Protein AF-0000000070922714 (afdb_homodimer)

Organism: NCBI:txid713585

Nearest PDB structures (foldseek):
  3ht1-assembly1_A-2  TM=7.964E-01  e=2.504E-07  Streptomyces resistomycificus
  3h8u-assembly1_B  TM=7.193E-01  e=3.586E-06  Klebsiella pneumoniae subsp. pneumoniae MGH 78578
  3h8u-assembly1_A  TM=7.379E-01  e=4.220E-06  Klebsiella pneumoniae subsp. pneumoniae MGH 78578
  6b8w-assembly1_B  TM=8.128E-01  e=2.825E-05  Enterobacter cloacae subsp. cloacae ATCC 13047
  5bxx-assembly2_C  TM=6.344E-01  e=2.350E-04  Sphingopyxis alaskensis RB2256

Radius of gyration: 35.93 Å; Cα contacts (8 Å, |Δi|>4): 816; chains: 2; bounding box: 72×110×138 Å

InterPro domains:
  IPR011051 RmlC-like cupin domain superfamily [SSF51182] (70-165)
  IPR013096 Cupin 2, conserved barrel [PF07883] (80-148)
  IPR014710 RmlC-like jelly roll fold [G3DSA:2.60.120.10] (51-172)

Structure (mmCIF, N/CA/C/O backbone):
data_AF-0000000070922714-model_v1
#
loop_
_entity.id
_entity.type
_entity.pdbx_description
1 polymer Cupin
#
loop_
_atom_site.group_PDB
_atom_site.id
_atom_site.type_symbol
_atom_site.label_atom_id
_atom_site.label_alt_id
_atom_site.label_comp_id
_atom_site.label_asym_id
_atom_site.label_entity_id
_atom_site.label_seq_id
_atom_site.pdbx_PDB_ins_code
_atom_site.Cartn_x
_atom_site.Cartn_y
_atom_site.Cartn_z
_atom_site.occupancy
_atom_site.B_iso_or_equiv
_atom_site.auth_seq_id
_atom_site.auth_comp_id
_atom_site.auth_asym_id
_atom_site.auth_atom_id
_atom_site.pdbx_PDB_model_num
ATOM 1 N N . MET A 1 1 ? -54.25 80.25 -68.75 1 27.44 1 MET A N 1
ATOM 2 C CA . MET A 1 1 ? -53.688 78.938 -69.062 1 27.44 1 MET A CA 1
ATOM 3 C C . MET A 1 1 ? -52.688 78.5 -68 1 27.44 1 MET A C 1
ATOM 5 O O . MET A 1 1 ? -51.906 77.562 -68.25 1 27.44 1 MET A O 1
ATOM 9 N N . LYS A 1 2 ? -52.594 79.25 -66.875 1 32.72 2 LYS A N 1
ATOM 10 C CA . LYS A 1 2 ? -51.406 79.188 -66 1 32.72 2 LYS A CA 1
ATOM 11 C C . LYS A 1 2 ? -51.438 77.938 -65.125 1 32.72 2 LYS A C 1
ATOM 13 O O . LYS A 1 2 ? -52.188 77.875 -64.125 1 32.72 2 LYS A O 1
ATOM 18 N N . ASN A 1 3 ? -51.188 76.625 -65.812 1 31.44 3 ASN A N 1
ATOM 19 C CA . ASN A 1 3 ? -51.312 75.375 -65.125 1 31.44 3 ASN A CA 1
ATOM 20 C C . ASN A 1 3 ? -50.156 75.125 -64.125 1 31.44 3 ASN A C 1
ATOM 22 O O . ASN A 1 3 ? -49 75.312 -64.5 1 31.44 3 ASN A O 1
ATOM 26 N N . HIS A 1 4 ? -50.375 75.375 -62.812 1 35.03 4 HIS A N 1
ATOM 27 C CA . HIS A 1 4 ? -49.562 75.25 -61.594 1 35.03 4 HIS A CA 1
ATOM 28 C C . HIS A 1 4 ? -49.125 73.812 -61.375 1 35.03 4 HIS A C 1
ATOM 30 O O . HIS A 1 4 ? -49.969 73 -61.031 1 35.03 4 HIS A O 1
ATOM 36 N N . ASN A 1 5 ? -48.25 73.188 -62.281 1 30.34 5 ASN A N 1
ATOM 37 C CA . ASN A 1 5 ? -47.844 71.812 -62.062 1 30.34 5 ASN A CA 1
ATOM 38 C C . ASN A 1 5 ? -47.031 71.688 -60.781 1 30.34 5 ASN A C 1
ATOM 40 O O . ASN A 1 5 ? -46.031 72.375 -60.562 1 30.34 5 ASN A O 1
ATOM 44 N N . SER A 1 6 ? -47.625 71.188 -59.625 1 29.22 6 SER A N 1
ATOM 45 C CA . SER A 1 6 ? -47.125 70.875 -58.281 1 29.22 6 SER A CA 1
ATOM 46 C C . SER A 1 6 ? -46.094 69.75 -58.344 1 29.22 6 SER A C 1
ATOM 48 O O . SER A 1 6 ? -46.406 68.625 -58.812 1 29.22 6 SER A O 1
ATOM 50 N N . ARG A 1 7 ? -44.812 70 -58.594 1 32.56 7 ARG A N 1
ATOM 51 C CA . ARG A 1 7 ? -43.688 69.062 -58.562 1 32.56 7 ARG A CA 1
ATOM 52 C C . ARG A 1 7 ? -43.562 68.375 -57.219 1 32.56 7 ARG A C 1
ATOM 54 O O . ARG A 1 7 ? -43.438 69.062 -56.188 1 32.56 7 ARG A O 1
ATOM 61 N N . SER A 1 8 ? -44.188 67.188 -56.969 1 33.5 8 SER A N 1
ATOM 62 C CA . SER A 1 8 ? -44.094 66.312 -55.781 1 33.5 8 SER A CA 1
ATOM 63 C C . SER A 1 8 ? -42.656 65.875 -55.5 1 33.5 8 SER A C 1
ATOM 65 O O . SER A 1 8 ? -42 65.312 -56.375 1 33.5 8 SER A O 1
ATOM 67 N N . LEU A 1 9 ? -41.906 66.625 -54.75 1 35.66 9 LEU A N 1
ATOM 68 C CA . LEU A 1 9 ? -40.531 66.312 -54.312 1 35.66 9 LEU A CA 1
ATOM 69 C C . LEU A 1 9 ? -40.5 65 -53.562 1 35.66 9 LEU A C 1
ATOM 71 O O . LEU A 1 9 ? -41.219 64.875 -52.562 1 35.66 9 LEU A O 1
ATOM 75 N N . ALA A 1 10 ? -40.125 63.844 -54.219 1 35.41 10 ALA A N 1
ATOM 76 C CA . ALA A 1 10 ? -39.906 62.5 -53.688 1 35.41 10 ALA A CA 1
ATOM 77 C C . ALA A 1 10 ? -38.781 62.5 -52.688 1 35.41 10 ALA A C 1
ATOM 79 O O . ALA A 1 10 ? -37.656 62.906 -53 1 35.41 10 ALA A O 1
ATOM 80 N N . ILE A 1 11 ? -39 62.75 -51.375 1 37.69 11 ILE A N 1
ATOM 81 C CA . ILE A 1 11 ? -38.031 62.656 -50.312 1 37.69 11 ILE A CA 1
ATOM 82 C C . ILE A 1 11 ? -37.469 61.219 -50.219 1 37.69 11 ILE A C 1
ATOM 84 O O . ILE A 1 11 ? -38.25 60.25 -50.094 1 37.69 11 ILE A O 1
ATOM 88 N N . GLY A 1 12 ? -36.406 60.844 -50.969 1 33.97 12 GLY A N 1
ATOM 89 C CA . GLY A 1 12 ? -35.719 59.562 -50.875 1 33.97 12 GLY A CA 1
ATOM 90 C C . GLY A 1 12 ? -35.25 59.25 -49.469 1 33.97 12 GLY A C 1
ATOM 91 O O . GLY A 1 12 ? -34.562 60.062 -48.844 1 33.97 12 GLY A O 1
ATOM 92 N N . ALA A 1 13 ? -36 58.406 -48.656 1 37.53 13 ALA A N 1
ATOM 93 C CA . ALA A 1 13 ? -35.656 57.875 -47.312 1 37.53 13 ALA A CA 1
ATOM 94 C C . ALA A 1 13 ? -34.344 57.125 -47.344 1 37.53 13 ALA A C 1
ATOM 96 O O . ALA A 1 13 ? -34.188 56.156 -48.094 1 37.53 13 ALA A O 1
ATOM 97 N N . MET A 1 14 ? -33.219 57.781 -47.094 1 38.81 14 MET A N 1
ATOM 98 C CA . MET A 1 14 ? -31.938 57.062 -46.938 1 38.81 14 MET A CA 1
ATOM 99 C C . MET A 1 14 ? -32 56.062 -45.812 1 38.81 14 MET A C 1
ATOM 101 O O . MET A 1 14 ? -32.438 56.375 -44.688 1 38.81 14 MET A O 1
ATOM 105 N N . SER A 1 15 ? -32.156 54.75 -46.125 1 43.97 15 SER A N 1
ATOM 106 C CA . SER A 1 15 ? -32.094 53.625 -45.188 1 43.97 15 SER A CA 1
ATOM 107 C C . SER A 1 15 ? -30.734 53.562 -44.469 1 43.97 15 SER A C 1
ATOM 109 O O . SER A 1 15 ? -29.688 53.531 -45.125 1 43.97 15 SER A O 1
ATOM 111 N N . VAL A 1 16 ? -30.578 54.188 -43.312 1 45.41 16 VAL A N 1
ATOM 112 C CA . VAL A 1 16 ? -29.391 54.031 -42.469 1 45.41 16 VAL A CA 1
ATOM 113 C C . VAL A 1 16 ? -29.234 52.531 -42.094 1 45.41 16 VAL A C 1
ATOM 115 O O . VAL A 1 16 ? -30.109 51.938 -41.5 1 45.41 16 VAL A O 1
ATOM 118 N N . ALA A 1 17 ? -28.5 51.719 -42.906 1 42.41 17 ALA A N 1
ATOM 119 C CA . ALA A 1 17 ? -28.094 50.375 -42.5 1 42.41 17 ALA A CA 1
ATOM 120 C C . ALA A 1 17 ? -27.344 50.375 -41.188 1 42.41 17 ALA A C 1
ATOM 122 O O . ALA A 1 17 ? -26.25 50.938 -41.094 1 42.41 17 ALA A O 1
ATOM 123 N N . GLY A 1 18 ? -28.047 50.344 -40.062 1 41.91 18 GLY A N 1
ATOM 124 C CA . GLY A 1 18 ? -27.391 50.156 -38.75 1 41.91 18 GLY A CA 1
ATOM 125 C C . GLY A 1 18 ? -26.531 48.906 -38.719 1 41.91 18 GLY A C 1
ATOM 126 O O . GLY A 1 18 ? -26.984 47.812 -39.031 1 41.91 18 GLY A O 1
ATOM 127 N N . SER A 1 19 ? -25.219 49.031 -38.969 1 49.66 19 SER A N 1
ATOM 128 C CA . SER A 1 19 ? -24.266 47.938 -38.75 1 49.66 19 SER A CA 1
ATOM 129 C C . SER A 1 19 ? -24.406 47.344 -37.375 1 49.66 19 SER A C 1
ATOM 131 O O . SER A 1 19 ? -24.234 48.031 -36.344 1 49.66 19 SER A O 1
ATOM 133 N N . MET A 1 20 ? -25.203 46.25 -37.25 1 50.62 20 MET A N 1
ATOM 134 C CA . MET A 1 20 ? -25.219 45.469 -36 1 50.62 20 MET A CA 1
ATOM 135 C C . MET A 1 20 ? -23.844 44.938 -35.688 1 50.62 20 MET A C 1
ATOM 137 O O . MET A 1 20 ? -23.297 44.125 -36.438 1 50.62 20 MET A O 1
ATOM 141 N N . MET A 1 21 ? -23 45.688 -34.969 1 51.62 21 MET A N 1
ATOM 142 C CA . MET A 1 21 ? -21.781 45.125 -34.406 1 51.62 21 MET A CA 1
ATOM 143 C C . MET A 1 21 ? -22.094 43.906 -33.562 1 51.62 21 MET A C 1
ATOM 145 O O . MET A 1 21 ? -22.812 44 -32.562 1 51.62 21 MET A O 1
ATOM 149 N N . LEU A 1 22 ? -21.938 42.656 -34.062 1 54.53 22 LEU A N 1
ATOM 150 C CA . LEU A 1 22 ? -21.953 41.406 -33.281 1 54.53 22 LEU A CA 1
ATOM 151 C C . LEU A 1 22 ? -20.859 41.406 -32.219 1 54.53 22 LEU A C 1
ATOM 153 O O . LEU A 1 22 ? -19.672 41.375 -32.531 1 54.53 22 LEU A O 1
ATOM 157 N N . LEU A 1 23 ? -21.156 41.906 -31.016 1 54.16 23 LEU A N 1
ATOM 158 C CA . LEU A 1 23 ? -20.297 41.688 -29.859 1 54.16 23 LEU A CA 1
ATOM 159 C C . LEU A 1 23 ? -20.141 40.188 -29.578 1 54.16 23 LEU A C 1
ATOM 161 O O . LEU A 1 23 ? -21.094 39.531 -29.188 1 54.16 23 LEU A O 1
ATOM 165 N N . LEU A 1 24 ? -19.125 39.562 -30.141 1 53.31 24 LEU A N 1
ATOM 166 C CA . LEU A 1 24 ? -18.719 38.25 -29.672 1 53.31 24 LEU A CA 1
ATOM 167 C C . LEU A 1 24 ? -18.297 38.281 -28.219 1 53.31 24 LEU A C 1
ATOM 169 O O . LEU A 1 24 ? -17.234 38.844 -27.891 1 53.31 24 LEU A O 1
ATOM 173 N N . ALA A 1 25 ? -19.188 38.094 -27.297 1 53.75 25 ALA A N 1
ATOM 174 C CA . ALA A 1 25 ? -18.797 37.844 -25.922 1 53.75 25 ALA A CA 1
ATOM 175 C C . ALA A 1 25 ? -17.844 36.656 -25.828 1 53.75 25 ALA A C 1
ATOM 177 O O . ALA A 1 25 ? -18.25 35.5 -26.094 1 53.75 25 ALA A O 1
ATOM 178 N N . VAL A 1 26 ? -16.547 36.875 -25.844 1 55.97 26 VAL A N 1
ATOM 179 C CA . VAL A 1 26 ? -15.625 35.844 -25.422 1 55.97 26 VAL A CA 1
ATOM 180 C C . VAL A 1 26 ? -15.914 35.469 -23.969 1 55.97 26 VAL A C 1
ATOM 182 O O . VAL A 1 26 ? -15.594 36.219 -23.047 1 55.97 26 VAL A O 1
ATOM 185 N N . ALA A 1 27 ? -16.859 34.5 -23.703 1 54.69 27 ALA A N 1
ATOM 186 C CA . ALA A 1 27 ? -16.922 33.906 -22.375 1 54.69 27 ALA A CA 1
ATOM 187 C C . ALA A 1 27 ? -15.547 33.406 -21.922 1 54.69 27 ALA A C 1
ATOM 189 O O . ALA A 1 27 ? -15 32.469 -22.5 1 54.69 27 ALA A O 1
ATOM 190 N N . THR A 1 28 ? -14.766 34.219 -21.219 1 54.44 28 THR A N 1
ATOM 191 C CA . THR A 1 28 ? -13.617 33.688 -20.516 1 54.44 28 THR A CA 1
ATOM 192 C C . THR A 1 28 ? -14.055 32.531 -19.594 1 54.44 28 THR A C 1
ATOM 194 O O . THR A 1 28 ? -14.828 32.75 -18.656 1 54.44 28 THR A O 1
ATOM 197 N N . THR A 1 29 ? -14.289 31.438 -20.125 1 53.09 29 THR A N 1
ATOM 198 C CA . THR A 1 29 ? -14.383 30.328 -19.172 1 53.09 29 THR A CA 1
ATOM 199 C C . THR A 1 29 ? -13.273 30.422 -18.125 1 53.09 29 THR A C 1
ATOM 201 O O . THR A 1 29 ? -12.086 30.422 -18.453 1 53.09 29 THR A O 1
ATOM 204 N N . ALA A 1 30 ? -13.5 31.188 -17.109 1 54.31 30 ALA A N 1
ATOM 205 C CA . ALA A 1 30 ? -12.609 31.109 -15.953 1 54.31 30 ALA A CA 1
ATOM 206 C C . ALA A 1 30 ? -12.148 29.672 -15.727 1 54.31 30 ALA A C 1
ATOM 208 O O . ALA A 1 30 ? -12.953 28.797 -15.398 1 54.31 30 ALA A O 1
ATOM 209 N N . HIS A 1 31 ? -11.242 29.172 -16.531 1 56.31 31 HIS A N 1
ATOM 210 C CA . HIS A 1 31 ? -10.656 27.859 -16.25 1 56.31 31 HIS A CA 1
ATOM 211 C C . HIS A 1 31 ? -10.344 27.703 -14.758 1 56.31 31 HIS A C 1
ATOM 213 O O . HIS A 1 31 ? -9.438 28.359 -14.234 1 56.31 31 HIS A O 1
ATOM 219 N N . ALA A 1 32 ? -11.32 27.453 -13.875 1 64.69 32 ALA A N 1
ATOM 220 C CA . ALA A 1 32 ? -11.055 27.172 -12.469 1 64.69 32 ALA A CA 1
ATOM 221 C C . ALA A 1 32 ? -9.828 26.266 -12.32 1 64.69 32 ALA A C 1
ATOM 223 O O . ALA A 1 32 ? -9.672 25.297 -13.055 1 64.69 32 ALA A O 1
ATOM 224 N N . GLY A 1 33 ? -8.719 26.812 -11.828 1 75.88 33 GLY A N 1
ATOM 225 C CA . GLY A 1 33 ? -7.504 26.062 -11.562 1 75.88 33 GLY A CA 1
ATOM 226 C C . GLY A 1 33 ? -7.762 24.703 -10.938 1 75.88 33 GLY A C 1
ATOM 227 O O . GLY A 1 33 ? -8.906 24.359 -10.625 1 75.88 33 GLY A O 1
ATOM 228 N N . PRO A 1 34 ? -6.824 23.875 -10.953 1 84.06 34 PRO A N 1
ATOM 229 C CA . PRO A 1 34 ? -7.02 22.562 -10.344 1 84.06 34 PRO A CA 1
ATOM 230 C C . PRO A 1 34 ? -7.387 22.641 -8.859 1 84.06 34 PRO A C 1
ATOM 232 O O . PRO A 1 34 ? -7.059 23.625 -8.195 1 84.06 34 PRO A O 1
ATOM 235 N N . ASP A 1 35 ? -8.164 21.734 -8.367 1 93 35 ASP A N 1
ATOM 236 C CA . ASP A 1 35 ? -8.414 21.594 -6.941 1 93 35 ASP A CA 1
ATOM 237 C C . ASP A 1 35 ? -7.109 21.578 -6.148 1 93 35 ASP A C 1
ATOM 239 O O . ASP A 1 35 ? -6.133 20.938 -6.562 1 93 35 ASP A O 1
ATOM 243 N N . PRO A 1 36 ? -7.027 22.297 -5.102 1 95.75 36 PRO A N 1
ATOM 244 C CA . PRO A 1 36 ? -5.789 22.359 -4.32 1 95.75 36 PRO A CA 1
ATOM 245 C C . PRO A 1 36 ? -5.258 20.969 -3.955 1 95.75 36 PRO A C 1
ATOM 247 O O . PRO A 1 36 ? -4.047 20.75 -3.977 1 95.75 36 PRO A O 1
ATOM 250 N N . ILE A 1 37 ? -6.176 20.078 -3.6 1 97.19 37 ILE A N 1
ATOM 251 C CA . ILE A 1 37 ? -5.82 18.703 -3.281 1 97.19 37 ILE A CA 1
ATOM 252 C C . ILE A 1 37 ? -6.766 17.734 -4.008 1 97.19 37 ILE A C 1
ATOM 254 O O . ILE A 1 37 ? -7.988 17.875 -3.922 1 97.19 37 ILE A O 1
ATOM 258 N N . THR A 1 38 ? -6.223 16.859 -4.727 1 97.81 38 THR A N 1
ATOM 259 C CA . THR A 1 38 ? -7.004 15.82 -5.402 1 97.81 38 THR A CA 1
ATOM 260 C C . THR A 1 38 ? -6.656 14.438 -4.867 1 97.81 38 THR A C 1
ATOM 262 O O . THR A 1 38 ? -5.48 14.125 -4.648 1 97.81 38 THR A O 1
ATOM 265 N N . ALA A 1 39 ? -7.656 13.641 -4.645 1 97.12 39 ALA A N 1
ATOM 266 C CA . ALA A 1 39 ? -7.516 12.25 -4.227 1 97.12 39 ALA A CA 1
ATOM 267 C C . ALA A 1 39 ? -8.039 11.297 -5.297 1 97.12 39 ALA A C 1
ATOM 269 O O . ALA A 1 39 ? -9.18 11.422 -5.746 1 97.12 39 ALA A O 1
ATOM 270 N N . GLU A 1 40 ? -7.266 10.422 -5.73 1 96.94 40 GLU A N 1
ATOM 271 C CA . GLU A 1 40 ? -7.648 9.383 -6.676 1 96.94 40 GLU A CA 1
ATOM 272 C C . GLU A 1 40 ? -7.547 7.996 -6.039 1 96.94 40 GLU A C 1
ATOM 274 O O . GLU A 1 40 ? -6.453 7.445 -5.914 1 96.94 40 GLU A O 1
ATOM 279 N N . PRO A 1 41 ? -8.648 7.438 -5.586 1 96.69 41 PRO A N 1
ATOM 280 C CA . PRO A 1 41 ? -8.586 6.074 -5.047 1 96.69 41 PRO A CA 1
ATOM 281 C C . PRO A 1 41 ? -8.117 5.055 -6.082 1 96.69 41 PRO A C 1
ATOM 283 O O . PRO A 1 41 ? -8.648 5.004 -7.191 1 96.69 41 PRO A O 1
ATOM 286 N N . LEU A 1 42 ? -7.129 4.309 -5.711 1 97.25 42 LEU A N 1
ATOM 287 C CA . LEU A 1 42 ? -6.617 3.258 -6.586 1 97.25 42 LEU A CA 1
ATOM 288 C C . LEU A 1 42 ? -7.273 1.919 -6.262 1 97.25 42 LEU A C 1
ATOM 290 O O . LEU A 1 42 ? -7.238 0.995 -7.078 1 97.25 42 LEU A O 1
ATOM 294 N N . THR A 1 43 ? -7.777 1.836 -5.086 1 96.81 43 THR A N 1
ATOM 295 C CA . THR A 1 43 ? -8.516 0.656 -4.641 1 96.81 43 THR A CA 1
ATOM 296 C C . THR A 1 43 ? -9.789 1.056 -3.908 1 96.81 43 THR A C 1
ATOM 298 O O . THR A 1 43 ? -9.953 2.217 -3.527 1 96.81 43 THR A O 1
ATOM 301 N N . GLN A 1 44 ? -10.703 0.095 -3.76 1 95.88 44 GLN A N 1
ATOM 302 C CA . GLN A 1 44 ? -11.75 0.176 -2.752 1 95.88 44 GLN A CA 1
ATOM 303 C C . GLN A 1 44 ? -11.266 -0.34 -1.401 1 95.88 44 GLN A C 1
ATOM 305 O O . GLN A 1 44 ? -10.055 -0.469 -1.181 1 95.88 44 GLN A O 1
ATOM 310 N N . ARG A 1 45 ? -12.156 -0.482 -0.492 1 97.56 45 ARG A N 1
ATOM 311 C CA . ARG A 1 45 ? -11.828 -1.18 0.746 1 97.56 45 ARG A CA 1
ATOM 312 C C . ARG A 1 45 ? -11.688 -2.68 0.508 1 97.56 45 ARG A C 1
ATOM 314 O O . ARG A 1 45 ? -12.68 -3.381 0.322 1 97.56 45 ARG A O 1
ATOM 321 N N . HIS A 1 46 ? -10.5 -3.057 0.513 1 98.06 46 HIS A N 1
ATOM 322 C CA . HIS A 1 46 ? -10.258 -4.461 0.21 1 98.06 46 HIS A CA 1
ATOM 323 C C . HIS A 1 46 ? -10.102 -5.281 1.486 1 98.06 46 HIS A C 1
ATOM 325 O O . HIS A 1 46 ? -9.391 -4.883 2.406 1 98.06 46 HIS A O 1
ATOM 331 N N . THR A 1 47 ? -10.742 -6.406 1.501 1 97 47 THR A N 1
ATOM 332 C CA . THR A 1 47 ? -10.719 -7.277 2.67 1 97 47 THR A CA 1
ATOM 333 C C . THR A 1 47 ? -9.797 -8.469 2.438 1 97 47 THR A C 1
ATOM 335 O O . THR A 1 47 ? -9.875 -9.133 1.398 1 97 47 THR A O 1
ATOM 338 N N . PHE A 1 48 ? -8.891 -8.727 3.387 1 95.56 48 PHE A N 1
ATOM 339 C CA . PHE A 1 48 ? -8.031 -9.906 3.305 1 95.56 48 PHE A CA 1
ATOM 340 C C . PHE A 1 48 ? -8.852 -11.18 3.469 1 95.56 48 PHE A C 1
ATOM 342 O O . PHE A 1 48 ? -9.773 -11.234 4.281 1 95.56 48 PHE A O 1
ATOM 349 N N . SER A 1 49 ? -8.43 -12.125 2.637 1 90.31 49 SER A N 1
ATOM 350 C CA . SER A 1 49 ? -8.961 -13.453 2.926 1 90.31 49 SER A CA 1
ATOM 351 C C . SER A 1 49 ? -8.383 -14.008 4.227 1 90.31 49 SER A C 1
ATOM 353 O O . SER A 1 49 ? -7.191 -13.844 4.5 1 90.31 49 SER A O 1
ATOM 355 N N . GLY A 1 50 ? -9.211 -14.617 5.008 1 88.12 50 GLY A N 1
ATOM 356 C CA . GLY A 1 50 ? -8.766 -15.047 6.32 1 88.12 50 GLY A CA 1
ATOM 357 C C . GLY A 1 50 ? -8.547 -13.891 7.285 1 88.12 50 GLY A C 1
ATOM 358 O O . GLY A 1 50 ? -9.172 -12.836 7.145 1 88.12 50 GLY A O 1
ATOM 359 N N . ASN A 1 51 ? -7.762 -14.195 8.289 1 92 51 ASN A N 1
ATOM 360 C CA . ASN A 1 51 ? -7.449 -13.156 9.266 1 92 51 ASN A CA 1
ATOM 361 C C . ASN A 1 51 ? -6.012 -12.664 9.117 1 92 51 ASN A C 1
ATOM 363 O O . ASN A 1 51 ? -5.078 -13.461 9.07 1 92 51 ASN A O 1
ATOM 367 N N . VAL A 1 52 ? -5.926 -11.422 8.945 1 97 52 VAL A N 1
ATOM 368 C CA . VAL A 1 52 ? -4.605 -10.805 8.891 1 97 52 VAL A CA 1
ATOM 369 C C . VAL A 1 52 ? -4.496 -9.734 9.977 1 97 52 VAL A C 1
ATOM 371 O O . VAL A 1 52 ? -5.27 -8.773 9.984 1 97 52 VAL A O 1
ATOM 374 N N . SER A 1 53 ? -3.605 -9.875 10.867 1 98 53 SER A N 1
ATOM 375 C CA . SER A 1 53 ? -3.295 -8.875 11.883 1 98 53 SER A CA 1
ATOM 376 C C . SER A 1 53 ? -1.897 -8.297 11.68 1 98 53 SER A C 1
ATOM 378 O O . SER A 1 53 ? -1.045 -8.93 11.047 1 98 53 SER A O 1
ATOM 380 N N . MET A 1 54 ? -1.709 -7.102 12.18 1 98.5 54 MET A N 1
ATOM 381 C CA . MET A 1 54 ? -0.418 -6.434 12.031 1 98.5 54 MET A CA 1
ATOM 382 C C . MET A 1 54 ? -0.047 -5.68 13.305 1 98.5 54 MET A C 1
ATOM 384 O O . MET A 1 54 ? -0.91 -5.086 13.953 1 98.5 54 MET A O 1
ATOM 388 N N . GLN A 1 55 ? 1.164 -5.746 13.578 1 98.69 55 GLN A N 1
ATOM 389 C CA . GLN A 1 55 ? 1.784 -4.82 14.523 1 98.69 55 GLN A CA 1
ATOM 390 C C . GLN A 1 55 ? 2.816 -3.938 13.828 1 98.69 55 GLN A C 1
ATOM 392 O O . GLN A 1 55 ? 3.684 -4.438 13.109 1 98.69 55 GLN A O 1
ATOM 397 N N . ILE A 1 56 ? 2.684 -2.689 13.977 1 98.38 56 ILE A N 1
ATOM 398 C CA . ILE A 1 56 ? 3.59 -1.727 13.359 1 98.38 56 ILE A CA 1
ATOM 399 C C . ILE A 1 56 ? 4.254 -0.876 14.445 1 98.38 56 ILE A C 1
ATOM 401 O O . ILE A 1 56 ? 3.57 -0.293 15.289 1 98.38 56 ILE A O 1
ATOM 405 N N . THR A 1 57 ? 5.504 -0.841 14.445 1 97.5 57 THR A N 1
ATOM 406 C CA . THR A 1 57 ? 6.277 -0.027 15.375 1 97.5 57 THR A CA 1
ATOM 407 C C . THR A 1 57 ? 7.062 1.049 14.633 1 97.5 57 THR A C 1
ATOM 409 O O . THR A 1 57 ? 7.785 0.749 13.68 1 97.5 57 THR A O 1
ATOM 412 N N . GLN A 1 58 ? 6.891 2.232 15.016 1 94.5 58 GLN A N 1
ATOM 413 C CA . GLN A 1 58 ? 7.625 3.354 14.43 1 94.5 58 GLN A CA 1
ATOM 414 C C . GLN A 1 58 ? 8.422 4.102 15.5 1 94.5 58 GLN A C 1
ATOM 416 O O . GLN A 1 58 ? 7.898 4.395 16.578 1 94.5 58 GLN A O 1
ATOM 421 N N . GLU A 1 59 ? 9.531 4.363 15.18 1 90.5 59 GLU A N 1
ATOM 422 C CA . GLU A 1 59 ? 10.406 5.195 16 1 90.5 59 GLU A CA 1
ATOM 423 C C . GLU A 1 59 ? 10.875 6.426 15.234 1 90.5 59 GLU A C 1
ATOM 425 O O . GLU A 1 59 ? 11.711 6.32 14.336 1 90.5 59 GLU A O 1
ATOM 430 N N . LEU A 1 60 ? 10.219 7.508 15.477 1 82.56 60 LEU A N 1
ATOM 431 C CA . LEU A 1 60 ? 10.633 8.781 14.898 1 82.56 60 LEU A CA 1
ATOM 432 C C . LEU A 1 60 ? 11.469 9.586 15.898 1 82.56 60 LEU A C 1
ATOM 434 O O . LEU A 1 60 ? 11.156 9.609 17.094 1 82.56 60 LEU A O 1
ATOM 438 N N . ASP A 1 61 ? 12.477 10.172 15.367 1 77.5 61 ASP A N 1
ATOM 439 C CA . ASP A 1 61 ? 13.32 10.969 16.25 1 77.5 61 ASP A CA 1
ATOM 440 C C . ASP A 1 61 ? 12.5 12.016 17 1 77.5 61 ASP A C 1
ATOM 442 O O . ASP A 1 61 ? 11.688 12.719 16.391 1 77.5 61 ASP A O 1
ATOM 446 N N . GLY A 1 62 ? 12.664 12.078 18.234 1 76.19 62 GLY A N 1
ATOM 447 C CA . GLY A 1 62 ? 12.031 13.102 19.062 1 76.19 62 GLY A CA 1
ATOM 448 C C . GLY A 1 62 ? 10.656 12.703 19.562 1 76.19 62 GLY A C 1
ATOM 449 O O . GLY A 1 62 ? 10.031 13.438 20.328 1 76.19 62 GLY A O 1
ATOM 450 N N . LEU A 1 63 ? 10.172 11.633 19.094 1 82.19 63 LEU A N 1
ATOM 451 C CA . LEU A 1 63 ? 8.867 11.148 19.531 1 82.19 63 LEU A CA 1
ATOM 452 C C . LEU A 1 63 ? 9 9.781 20.188 1 82.19 63 LEU A C 1
ATOM 454 O O . LEU A 1 63 ? 9.93 9.023 19.906 1 82.19 63 LEU A O 1
ATOM 458 N N . PRO A 1 64 ? 8.117 9.602 21.141 1 86.12 64 PRO A N 1
ATOM 459 C CA . PRO A 1 64 ? 8.125 8.25 21.703 1 86.12 64 PRO A CA 1
ATOM 460 C C . PRO A 1 64 ? 7.828 7.18 20.656 1 86.12 64 PRO A C 1
ATOM 462 O O . PRO A 1 64 ? 7.223 7.469 19.625 1 86.12 64 PRO A O 1
ATOM 465 N N . LYS A 1 65 ? 8.367 6.035 21.016 1 91.19 65 LYS A N 1
ATOM 466 C CA . LYS A 1 65 ? 8.055 4.859 20.203 1 91.19 65 LYS A CA 1
ATOM 467 C C . LYS A 1 65 ? 6.543 4.648 20.109 1 91.19 65 LYS A C 1
ATOM 469 O O . LYS A 1 65 ? 5.84 4.707 21.125 1 91.19 65 LYS A O 1
ATOM 474 N N . HIS A 1 66 ? 6.105 4.457 18.859 1 92.19 66 HIS A N 1
ATOM 475 C CA . HIS A 1 66 ? 4.68 4.211 18.656 1 92.19 66 HIS A CA 1
ATOM 476 C C . HIS A 1 66 ? 4.434 2.793 18.156 1 92.19 66 HIS A C 1
ATOM 478 O O . HIS A 1 66 ? 5.062 2.357 17.188 1 92.19 66 HIS A O 1
ATOM 484 N N . VAL A 1 67 ? 3.592 2.117 18.875 1 96.62 67 VAL A N 1
ATOM 485 C CA . VAL A 1 67 ? 3.205 0.771 18.469 1 96.62 67 VAL A CA 1
ATOM 486 C C . VAL A 1 67 ? 1.709 0.732 18.172 1 96.62 67 VAL A C 1
ATOM 488 O O . VAL A 1 67 ? 0.891 1.128 19 1 96.62 67 VAL A O 1
ATOM 491 N N . VAL A 1 68 ? 1.427 0.284 16.984 1 97.25 68 VAL A N 1
ATOM 492 C CA . VAL A 1 68 ? 0.032 0.115 16.594 1 97.25 68 VAL A CA 1
ATOM 493 C C . VAL A 1 68 ? -0.269 -1.367 16.375 1 97.25 68 VAL A C 1
ATOM 495 O O . VAL A 1 68 ? 0.495 -2.072 15.719 1 97.25 68 VAL A O 1
ATOM 498 N N . ASN A 1 69 ? -1.336 -1.786 17 1 98 69 ASN A N 1
ATOM 499 C CA . ASN A 1 69 ? -1.838 -3.137 16.766 1 98 69 ASN A CA 1
ATOM 500 C C . ASN A 1 69 ? -3.139 -3.119 15.977 1 98 69 ASN A C 1
ATOM 502 O O . ASN A 1 69 ? -4.121 -2.508 16.391 1 98 69 ASN A O 1
ATOM 506 N N . LEU A 1 70 ? -3.066 -3.754 14.844 1 97.94 70 LEU A N 1
ATOM 507 C CA . LEU A 1 70 ? -4.262 -3.977 14.039 1 97.94 70 LEU A CA 1
ATOM 508 C C . LEU A 1 70 ? -4.727 -5.426 14.141 1 97.94 70 LEU A C 1
ATOM 510 O O . LEU A 1 70 ? -4.145 -6.312 13.508 1 97.94 70 LEU A O 1
ATOM 514 N N . ASP A 1 71 ? -5.758 -5.598 14.891 1 96.69 71 ASP A N 1
ATOM 515 C CA . ASP A 1 71 ? -6.273 -6.957 15.047 1 96.69 71 ASP A CA 1
ATOM 516 C C . ASP A 1 71 ? -6.785 -7.504 13.719 1 96.69 71 ASP A C 1
ATOM 518 O O . ASP A 1 71 ? -6.688 -8.703 13.453 1 96.69 71 ASP A O 1
ATOM 522 N N . ASP A 1 72 ? -7.402 -6.668 13.016 1 97.06 72 ASP A N 1
ATOM 523 C CA . ASP A 1 72 ? -7.809 -6.926 11.641 1 97.06 72 ASP A CA 1
ATOM 524 C C . ASP A 1 72 ? -7.328 -5.816 10.711 1 97.06 72 ASP A C 1
ATOM 526 O O . ASP A 1 72 ? -7.824 -4.691 10.766 1 97.06 72 ASP A O 1
ATOM 530 N N . ALA A 1 73 ? -6.379 -6.145 9.844 1 97.94 73 ALA A N 1
ATOM 531 C CA . ALA A 1 73 ? -5.754 -5.145 8.984 1 97.94 73 ALA A CA 1
ATOM 532 C C . ALA A 1 73 ? -6.543 -4.973 7.688 1 97.94 73 ALA A C 1
ATOM 534 O O . ALA A 1 73 ? -6.109 -4.258 6.777 1 97.94 73 ALA A O 1
ATOM 535 N N . SER A 1 74 ? -7.727 -5.523 7.602 1 97.56 74 SER A N 1
ATOM 536 C CA . SER A 1 74 ? -8.539 -5.453 6.391 1 97.56 74 SER A CA 1
ATOM 537 C C . SER A 1 74 ? -9 -4.027 6.121 1 97.56 74 SER A C 1
ATOM 539 O O . SER A 1 74 ? -8.617 -3.098 6.832 1 97.56 74 SER A O 1
ATOM 541 N N . ASN A 1 75 ? -9.766 -4.027 5.047 1 97.38 75 ASN A N 1
ATOM 542 C CA . ASN A 1 75 ? -10.258 -2.76 4.516 1 97.38 75 ASN A CA 1
ATOM 543 C C . ASN A 1 75 ? -9.109 -1.827 4.137 1 97.38 75 ASN A C 1
ATOM 545 O O . ASN A 1 75 ? -9.055 -0.686 4.598 1 97.38 75 ASN A O 1
ATOM 549 N N . VAL A 1 76 ? -8.219 -2.447 3.369 1 98.44 76 VAL A N 1
ATOM 550 C CA . VAL A 1 76 ? -7.039 -1.751 2.854 1 98.44 76 VAL A CA 1
ATOM 551 C C . VAL A 1 76 ? -7.453 -0.807 1.727 1 98.44 76 VAL A C 1
ATOM 553 O O . VAL A 1 76 ? -8.148 -1.212 0.792 1 98.44 76 VAL A O 1
ATOM 556 N N . VAL A 1 77 ? -7.055 0.406 1.795 1 98.44 77 VAL A N 1
ATOM 557 C CA . VAL A 1 77 ? -7.344 1.408 0.775 1 98.44 77 VAL A CA 1
ATOM 558 C C . VAL A 1 77 ? -6.047 2.072 0.319 1 98.44 77 VAL A C 1
ATOM 560 O O . VAL A 1 77 ? -5.227 2.48 1.146 1 98.44 77 VAL A O 1
ATOM 563 N N . VAL A 1 78 ? -5.824 2.117 -0.952 1 98.62 78 VAL A N 1
ATOM 564 C CA . VAL A 1 78 ? -4.691 2.824 -1.541 1 98.62 78 VAL A CA 1
ATOM 565 C C . VAL A 1 78 ? -5.188 4.035 -2.326 1 98.62 78 VAL A C 1
ATOM 567 O O . VAL A 1 78 ? -6.07 3.912 -3.18 1 98.62 78 VAL A O 1
ATOM 570 N N . VAL A 1 79 ? -4.668 5.191 -2.031 1 98.56 79 VAL A N 1
ATOM 571 C CA . VAL A 1 79 ? -5.113 6.438 -2.645 1 98.56 79 VAL A CA 1
ATOM 572 C C . VAL A 1 79 ? -3.902 7.238 -3.123 1 98.56 79 VAL A C 1
ATOM 574 O O . VAL A 1 79 ? -2.893 7.332 -2.42 1 98.56 79 VAL A O 1
ATOM 577 N N . GLU A 1 80 ? -3.977 7.801 -4.262 1 98.69 80 GLU A N 1
ATOM 578 C CA . GLU A 1 80 ? -3.004 8.781 -4.73 1 98.69 80 GLU A CA 1
ATOM 579 C C . GLU A 1 80 ? -3.502 10.211 -4.5 1 98.69 80 GLU A C 1
ATOM 581 O O . GLU A 1 80 ? -4.637 10.539 -4.855 1 98.69 80 GLU A O 1
ATOM 586 N N . PHE A 1 81 ? -2.693 11 -3.916 1 98.69 81 PHE A N 1
ATOM 587 C CA . PHE A 1 81 ? -3.018 12.406 -3.709 1 98.69 81 PHE A CA 1
ATOM 588 C C . PHE A 1 81 ? -2.102 13.297 -4.535 1 98.69 81 PHE A C 1
ATOM 590 O O . PHE A 1 81 ? -0.899 13.047 -4.633 1 98.69 81 PHE A O 1
ATOM 597 N N . THR A 1 82 ? -2.662 14.289 -5.102 1 98.75 82 THR A N 1
ATOM 598 C CA . THR A 1 82 ? -1.932 15.414 -5.676 1 98.75 82 THR A CA 1
ATOM 599 C C . THR A 1 82 ? -2.213 16.703 -4.895 1 98.75 82 THR A C 1
ATOM 601 O O . THR A 1 82 ? -3.369 17.094 -4.734 1 98.75 82 THR A O 1
ATOM 604 N N . ILE A 1 83 ? -1.2 17.25 -4.395 1 98.56 83 ILE A N 1
ATOM 605 C CA . ILE A 1 83 ? -1.275 18.438 -3.557 1 98.56 83 ILE A CA 1
ATOM 606 C C . ILE A 1 83 ? -0.625 19.609 -4.277 1 98.56 83 ILE A C 1
ATOM 608 O O . ILE A 1 83 ? 0.591 19.625 -4.484 1 98.56 83 ILE A O 1
ATOM 612 N N . GLN A 1 84 ? -1.393 20.625 -4.652 1 98.19 84 GLN A N 1
ATOM 613 C CA . GLN A 1 84 ? -0.884 21.766 -5.41 1 98.19 84 GLN A CA 1
ATOM 614 C C . GLN A 1 84 ? 0.035 22.625 -4.551 1 98.19 84 GLN A C 1
ATOM 616 O O . GLN A 1 84 ? 0.02 22.531 -3.322 1 98.19 84 GLN A O 1
ATOM 621 N N . PRO A 1 85 ? 0.839 23.469 -5.191 1 97.62 85 PRO A N 1
ATOM 622 C CA . PRO A 1 85 ? 1.755 24.328 -4.445 1 97.62 85 PRO A CA 1
ATOM 623 C C . PRO A 1 85 ? 1.048 25.141 -3.359 1 97.62 85 PRO A C 1
ATOM 625 O O . PRO A 1 85 ? 0.04 25.797 -3.631 1 97.62 85 PRO A O 1
ATOM 628 N N . GLY A 1 86 ? 1.521 24.953 -2.176 1 96.88 86 GLY A N 1
ATOM 629 C CA . GLY A 1 86 ? 1.037 25.75 -1.069 1 96.88 86 GLY A CA 1
ATOM 630 C C . GLY A 1 86 ? -0.204 25.188 -0.408 1 96.88 86 GLY A C 1
ATOM 631 O O . GLY A 1 86 ? -0.639 25.672 0.636 1 96.88 86 GLY A O 1
ATOM 632 N N . ALA A 1 87 ? -0.771 24.141 -0.994 1 97.38 87 ALA A N 1
ATOM 633 C CA . ALA A 1 87 ? -2.008 23.594 -0.443 1 97.38 87 ALA A CA 1
ATOM 634 C C . ALA A 1 87 ? -1.752 22.891 0.89 1 97.38 87 ALA A C 1
ATOM 636 O O . ALA A 1 87 ? -0.745 22.203 1.051 1 97.38 87 ALA A O 1
ATOM 637 N N . VAL A 1 88 ? -2.654 23.062 1.829 1 97.69 88 VAL A N 1
ATOM 638 C CA . VAL A 1 88 ? -2.578 22.5 3.174 1 97.69 88 VAL A CA 1
ATOM 639 C C . VAL A 1 88 ? -3.809 21.641 3.445 1 97.69 88 VAL A C 1
ATOM 641 O O . VAL A 1 88 ? -4.938 22.062 3.182 1 97.69 88 VAL A O 1
ATOM 644 N N . PHE A 1 89 ? -3.576 20.438 3.924 1 97.88 89 PHE A N 1
ATOM 645 C CA . PHE A 1 89 ? -4.703 19.641 4.391 1 97.88 89 PHE A CA 1
ATOM 646 C C . PHE A 1 89 ? -5.32 20.266 5.641 1 97.88 89 PHE A C 1
ATOM 648 O O . PHE A 1 89 ? -4.605 20.688 6.543 1 97.88 89 PHE A O 1
ATOM 655 N N . PRO A 1 90 ? -6.695 20.328 5.68 1 97.06 90 PRO A N 1
ATOM 656 C CA . PRO A 1 90 ? -7.258 20.625 7 1 97.06 90 PRO A CA 1
ATOM 657 C C . PRO A 1 90 ? -6.828 19.625 8.062 1 97.06 90 PRO A C 1
ATOM 659 O O . PRO A 1 90 ? -6.512 18.469 7.742 1 97.06 90 PRO A O 1
ATOM 662 N N . TRP A 1 91 ? -6.828 20.062 9.281 1 98.62 91 TRP A N 1
ATOM 663 C CA . TRP A 1 91 ? -6.539 19.156 10.383 1 98.62 91 TRP A CA 1
ATOM 664 C C . TRP A 1 91 ? -7.535 18 10.422 1 98.62 91 TRP A C 1
ATOM 666 O O . TRP A 1 91 ? -8.742 18.219 10.32 1 98.62 91 TRP A O 1
ATOM 676 N N . HIS A 1 92 ? -7.074 16.703 10.633 1 98.69 92 HIS A N 1
ATOM 677 C CA . HIS A 1 92 ? -7.934 15.523 10.547 1 98.69 92 HIS A CA 1
ATOM 678 C C . HIS A 1 92 ? -7.285 14.312 11.211 1 98.69 92 HIS A C 1
ATOM 680 O O . HIS A 1 92 ? -6.145 14.391 11.672 1 98.69 92 HIS A O 1
ATOM 686 N N . THR A 1 93 ? -8.016 13.281 11.328 1 98.38 93 THR A N 1
ATOM 687 C CA . THR A 1 93 ? -7.562 11.953 11.742 1 98.38 93 THR A CA 1
ATOM 688 C C . THR A 1 93 ? -7.977 10.898 10.727 1 98.38 93 THR A C 1
ATOM 690 O O . THR A 1 93 ? -8.797 11.164 9.844 1 98.38 93 THR A O 1
ATOM 693 N N . HIS A 1 94 ? -7.352 9.789 10.766 1 98.44 94 HIS A N 1
ATOM 694 C CA . HIS A 1 94 ? -7.746 8.594 10.023 1 98.44 94 HIS A CA 1
ATOM 695 C C . HIS A 1 94 ? -8.141 7.469 10.977 1 98.44 94 HIS A C 1
ATOM 697 O O . HIS A 1 94 ? -7.508 7.27 12.016 1 98.44 94 HIS A O 1
ATOM 703 N N . PRO A 1 95 ? -9.211 6.68 10.664 1 97.38 95 PRO A N 1
ATOM 704 C CA . PRO A 1 95 ? -9.648 5.59 11.539 1 97.38 95 PRO A CA 1
ATOM 705 C C . PRO A 1 95 ? -8.828 4.316 11.352 1 97.38 95 PRO A C 1
ATOM 707 O O . PRO A 1 95 ? -9.32 3.219 11.625 1 97.38 95 PRO A O 1
ATOM 710 N N . GLY A 1 96 ? -7.609 4.363 10.906 1 97.12 96 GLY A N 1
ATOM 711 C CA . GLY A 1 96 ? -6.625 3.316 10.68 1 97.12 96 GLY A CA 1
ATOM 712 C C . GLY A 1 96 ? -5.219 3.848 10.477 1 97.12 96 GLY A C 1
ATOM 713 O O . GLY A 1 96 ? -4.996 5.059 10.516 1 97.12 96 GLY A O 1
ATOM 714 N N . THR A 1 97 ? -4.312 2.945 10.305 1 97.94 97 THR A N 1
ATOM 715 C CA . THR A 1 97 ? -2.92 3.334 10.102 1 97.94 97 THR A CA 1
ATOM 716 C C . THR A 1 97 ? -2.658 3.65 8.633 1 97.94 97 THR A C 1
ATOM 718 O O . THR A 1 97 ? -3.158 2.957 7.746 1 97.94 97 THR A O 1
ATOM 721 N N . VAL A 1 98 ? -1.875 4.707 8.352 1 98.44 98 VAL A N 1
ATOM 722 C CA . VAL A 1 98 ? -1.616 5.105 6.973 1 98.44 98 VAL A CA 1
ATOM 723 C C . VAL A 1 98 ? -0.117 5.047 6.691 1 98.44 98 VAL A C 1
ATOM 725 O O . VAL A 1 98 ? 0.68 5.66 7.406 1 98.44 98 VAL A O 1
ATOM 728 N N . LEU A 1 99 ? 0.272 4.262 5.715 1 98.44 99 LEU A N 1
ATOM 729 C CA . LEU A 1 99 ? 1.605 4.32 5.125 1 98.44 99 LEU A CA 1
ATOM 730 C C . LEU A 1 99 ? 1.655 5.344 3.994 1 98.44 99 LEU A C 1
ATOM 732 O O . LEU A 1 99 ? 0.932 5.215 3.004 1 98.44 99 LEU A O 1
ATOM 736 N N . ILE A 1 100 ? 2.514 6.336 4.121 1 98.56 100 ILE A N 1
ATOM 737 C CA . ILE A 1 100 ? 2.545 7.422 3.148 1 98.56 100 ILE A CA 1
ATOM 738 C C . ILE A 1 100 ? 3.881 7.414 2.408 1 98.56 100 ILE A C 1
ATOM 740 O O . ILE A 1 100 ? 4.941 7.516 3.027 1 98.56 100 ILE A O 1
ATOM 744 N N . ASN A 1 101 ? 3.854 7.262 1.109 1 98.75 101 ASN A N 1
ATOM 745 C CA . ASN A 1 101 ? 5.008 7.312 0.221 1 98.75 101 ASN A CA 1
ATOM 746 C C . ASN A 1 101 ? 5.031 8.602 -0.599 1 98.75 101 ASN A C 1
ATOM 748 O O . ASN A 1 101 ? 4.086 8.891 -1.333 1 98.75 101 ASN A O 1
ATOM 752 N N . ILE A 1 102 ? 6.094 9.328 -0.531 1 98.88 102 ILE A N 1
ATOM 753 C CA . ILE A 1 102 ? 6.203 10.562 -1.304 1 98.88 102 ILE A CA 1
ATOM 754 C C . ILE A 1 102 ? 6.844 10.266 -2.656 1 98.88 102 ILE A C 1
ATOM 756 O O . ILE A 1 102 ? 8.031 9.945 -2.729 1 98.88 102 ILE A O 1
ATOM 760 N N . THR A 1 103 ? 6.086 10.461 -3.699 1 98.75 103 THR A N 1
ATOM 761 C CA . THR A 1 103 ? 6.57 10.07 -5.016 1 98.75 103 THR A CA 1
ATOM 762 C C . THR A 1 103 ? 7.117 11.273 -5.773 1 98.75 103 THR A C 1
ATOM 764 O O . THR A 1 103 ? 8.07 11.148 -6.551 1 98.75 103 THR A O 1
ATOM 767 N N . GLU A 1 104 ? 6.523 12.438 -5.625 1 98.69 104 GLU A N 1
ATOM 768 C CA . GLU A 1 104 ? 6.949 13.672 -6.266 1 98.69 104 GLU A CA 1
ATOM 769 C C . GLU A 1 104 ? 6.797 14.867 -5.324 1 98.69 104 GLU A C 1
ATOM 771 O O . GLU A 1 104 ? 5.824 14.938 -4.566 1 98.69 104 GLU A O 1
ATOM 776 N N . GLY A 1 105 ? 7.785 15.766 -5.367 1 98.62 105 GLY A N 1
ATOM 777 C CA . GLY A 1 105 ? 7.656 17.047 -4.676 1 98.62 105 GLY A CA 1
ATOM 778 C C . GLY A 1 105 ? 7.977 16.953 -3.197 1 98.62 105 GLY A C 1
ATOM 779 O O . GLY A 1 105 ? 8.32 15.883 -2.693 1 98.62 105 GLY A O 1
ATOM 780 N N . ASP A 1 106 ? 7.922 18.078 -2.572 1 98.5 106 ASP A N 1
ATOM 781 C CA . ASP A 1 106 ? 8.172 18.203 -1.141 1 98.5 106 ASP A CA 1
ATOM 782 C C . ASP A 1 106 ? 6.883 18.047 -0.34 1 98.5 106 ASP A C 1
ATOM 784 O O . ASP A 1 106 ? 5.805 18.422 -0.802 1 98.5 106 ASP A O 1
ATOM 788 N N . PHE A 1 107 ? 7.039 17.547 0.805 1 98.62 107 PHE A N 1
ATOM 789 C CA . PHE A 1 107 ? 5.906 17.219 1.662 1 98.62 107 PHE A CA 1
ATOM 790 C C . PHE A 1 107 ? 6.238 17.5 3.125 1 98.62 107 PHE A C 1
ATOM 792 O O . PHE A 1 107 ? 7.297 17.094 3.611 1 98.62 107 PHE A O 1
ATOM 799 N N . VAL A 1 108 ? 5.395 18.141 3.795 1 98.62 108 VAL A N 1
ATOM 800 C CA . VAL A 1 108 ? 5.574 18.359 5.227 1 98.62 108 VAL A CA 1
ATOM 801 C C . VAL A 1 108 ? 4.406 17.75 5.996 1 98.62 108 VAL A C 1
ATOM 803 O O . VAL A 1 108 ? 3.244 18 5.664 1 98.62 108 VAL A O 1
ATOM 806 N N . PHE A 1 109 ? 4.723 16.984 6.961 1 98 109 PHE A N 1
ATOM 807 C CA . PHE A 1 109 ? 3.768 16.328 7.844 1 98 109 PHE A CA 1
ATOM 808 C C . PHE A 1 109 ? 3.898 16.844 9.273 1 98 109 PHE A C 1
ATOM 810 O O . PHE A 1 109 ? 5.012 17 9.781 1 98 109 PHE A O 1
ATOM 817 N N . MET A 1 110 ? 2.732 17.125 9.922 1 96.94 110 MET A N 1
ATOM 818 C CA . MET A 1 110 ? 2.773 17.734 11.258 1 96.94 110 MET A CA 1
ATOM 819 C C . MET A 1 110 ? 1.684 17.156 12.148 1 96.94 110 MET A C 1
ATOM 821 O O . MET A 1 110 ? 0.505 17.172 11.789 1 96.94 110 MET A O 1
ATOM 825 N N . PHE A 1 111 ? 2.111 16.656 13.305 1 96.06 111 PHE A N 1
ATOM 826 C CA . PHE A 1 111 ? 1.154 16.281 14.328 1 96.06 111 PHE A CA 1
ATOM 827 C C . PHE A 1 111 ? 0.733 17.484 15.156 1 96.06 111 PHE A C 1
ATOM 829 O O . PHE A 1 111 ? 1.554 18.344 15.461 1 96.06 111 PHE A O 1
ATOM 836 N N . ALA A 1 112 ? -0.519 17.484 15.555 1 96.44 112 ALA A N 1
ATOM 837 C CA . ALA A 1 112 ? -1.005 18.531 16.453 1 96.44 112 ALA A CA 1
ATOM 838 C C . ALA A 1 112 ? -0.293 18.469 17.797 1 96.44 112 ALA A C 1
ATOM 840 O O . ALA A 1 112 ? -0.151 19.484 18.484 1 96.44 112 ALA A O 1
ATOM 841 N N . GLU A 1 113 ? 0.11 17.297 18.188 1 92.38 113 GLU A N 1
ATOM 842 C CA . GLU A 1 113 ? 0.698 17.047 19.5 1 92.38 113 GLU A CA 1
ATOM 843 C C . GLU A 1 113 ? 1.958 17.875 19.703 1 92.38 113 GLU A C 1
ATOM 845 O O . GLU A 1 113 ? 2.203 18.375 20.797 1 92.38 113 GLU A O 1
ATOM 850 N N . ASP A 1 114 ? 2.785 18.094 18.688 1 93.56 114 ASP A N 1
ATOM 851 C CA . ASP A 1 114 ? 4.066 18.75 18.922 1 93.56 114 ASP A CA 1
ATOM 852 C C . ASP A 1 114 ? 4.285 19.906 17.938 1 93.56 114 ASP A C 1
ATOM 854 O O . ASP A 1 114 ? 5.25 20.672 18.078 1 93.56 114 ASP A O 1
ATOM 858 N N . CYS A 1 115 ? 3.477 20.047 16.938 1 96.38 115 CYS A N 1
ATOM 859 C CA . CYS A 1 115 ? 3.51 21.109 15.945 1 96.38 115 CYS A CA 1
ATOM 860 C C . CYS A 1 115 ? 4.855 21.156 15.227 1 96.38 115 CYS A C 1
ATOM 862 O O . CYS A 1 115 ? 5.32 22.219 14.836 1 96.38 115 CYS A O 1
ATOM 864 N N . VAL A 1 116 ? 5.559 19.984 15.156 1 95.75 116 VAL A N 1
ATOM 865 C CA . VAL A 1 116 ? 6.836 19.922 14.445 1 95.75 116 VAL A CA 1
ATOM 866 C C . VAL A 1 116 ? 6.602 19.547 12.984 1 95.75 116 VAL A C 1
ATOM 868 O O . VAL A 1 116 ? 5.98 18.531 12.688 1 95.75 116 VAL A O 1
ATOM 871 N N . GLY A 1 117 ? 7.047 20.422 12.086 1 96.56 117 GLY A N 1
ATOM 872 C CA . GLY A 1 117 ? 6.992 20.094 10.664 1 96.56 117 GLY A CA 1
ATOM 873 C C . GLY A 1 117 ? 8.062 19.109 10.234 1 96.56 117 GLY A C 1
ATOM 874 O O . GLY A 1 117 ? 9.25 19.453 10.188 1 96.56 117 GLY A O 1
ATOM 875 N N . ARG A 1 118 ? 7.648 17.984 9.945 1 96.06 118 ARG A N 1
ATOM 876 C CA . ARG A 1 118 ? 8.578 16.969 9.469 1 96.06 118 ARG A CA 1
ATOM 877 C C . ARG A 1 118 ? 8.633 16.953 7.941 1 96.06 118 ARG A C 1
ATOM 879 O O . ARG A 1 118 ? 7.602 16.781 7.289 1 96.06 118 ARG A O 1
ATOM 886 N N . GLU A 1 119 ? 9.82 17.094 7.395 1 97.62 119 GLU A N 1
ATOM 887 C CA . GLU A 1 119 ? 9.984 17.281 5.957 1 97.62 119 GLU A CA 1
ATOM 888 C C . GLU A 1 119 ? 10.312 15.961 5.258 1 97.62 119 GLU A C 1
ATOM 890 O O . GLU A 1 119 ? 11.172 15.203 5.719 1 97.62 119 GLU A O 1
ATOM 895 N N . TYR A 1 120 ? 9.625 15.766 4.207 1 97.62 120 TYR A N 1
ATOM 896 C CA . TYR A 1 120 ? 9.812 14.578 3.377 1 97.62 120 TYR A CA 1
ATOM 897 C C . TYR A 1 120 ? 9.93 14.961 1.904 1 97.62 120 TYR A C 1
ATOM 899 O O . TYR A 1 120 ? 9.453 16.016 1.488 1 97.62 120 TYR A O 1
ATOM 907 N N . GLY A 1 121 ? 10.625 14.109 1.142 1 98 121 GLY A N 1
ATOM 908 C CA . GLY A 1 121 ? 10.75 14.242 -0.302 1 98 121 GLY A CA 1
ATOM 909 C C . GLY A 1 121 ? 10.633 12.914 -1.032 1 98 121 GLY A C 1
ATOM 910 O O . GLY A 1 121 ? 10.43 11.875 -0.408 1 98 121 GLY A O 1
ATOM 911 N N . PRO A 1 122 ? 10.75 13.031 -2.379 1 98.31 122 PRO A N 1
ATOM 912 C CA . PRO A 1 122 ? 10.609 11.805 -3.17 1 98.31 122 PRO A CA 1
ATOM 913 C C . PRO A 1 122 ? 11.516 10.68 -2.676 1 98.31 122 PRO A C 1
ATOM 915 O O . PRO A 1 122 ? 12.688 10.914 -2.367 1 98.31 122 PRO A O 1
ATOM 918 N N . GLY A 1 123 ? 10.93 9.461 -2.541 1 98.06 123 GLY A N 1
ATOM 919 C CA . GLY A 1 123 ? 11.68 8.305 -2.072 1 98.06 123 GLY A CA 1
ATOM 920 C C . GLY A 1 123 ? 11.555 8.07 -0.579 1 98.06 123 GLY A C 1
ATOM 921 O O . GLY A 1 123 ? 11.953 7.023 -0.07 1 98.06 123 GLY A O 1
ATOM 922 N N . MET A 1 124 ? 10.984 9.047 0.071 1 97.88 124 MET A N 1
ATOM 923 C CA . MET A 1 124 ? 10.781 8.906 1.509 1 97.88 124 MET A CA 1
ATOM 924 C C . MET A 1 124 ? 9.359 8.445 1.811 1 97.88 124 MET A C 1
ATOM 926 O O . MET A 1 124 ? 8.453 8.641 0.995 1 97.88 124 MET A O 1
ATOM 930 N N . ALA A 1 125 ? 9.258 7.844 2.955 1 97.81 125 ALA A N 1
ATOM 931 C CA . ALA A 1 125 ? 7.965 7.391 3.451 1 97.81 125 ALA A CA 1
ATOM 932 C C . ALA A 1 125 ? 7.824 7.656 4.949 1 97.81 125 ALA A C 1
ATOM 934 O O . ALA A 1 125 ? 8.82 7.898 5.637 1 97.81 125 ALA A O 1
ATOM 935 N N . LEU A 1 126 ? 6.602 7.617 5.426 1 96.75 126 LEU A N 1
ATOM 936 C CA . LEU A 1 126 ? 6.309 7.734 6.848 1 96.75 126 LEU A CA 1
ATOM 937 C C . LEU A 1 126 ? 5.047 6.949 7.207 1 96.75 126 LEU A C 1
ATOM 939 O O . LEU A 1 126 ? 4.277 6.566 6.328 1 96.75 126 LEU A O 1
ATOM 943 N N . VAL A 1 127 ? 4.953 6.73 8.555 1 97 127 VAL A N 1
ATOM 944 C CA . VAL A 1 127 ? 3.762 6.078 9.094 1 97 127 VAL A CA 1
ATOM 945 C C . VAL A 1 127 ? 2.934 7.082 9.883 1 97 127 VAL A C 1
ATOM 947 O O . VAL A 1 127 ? 3.439 7.719 10.812 1 97 127 VAL A O 1
ATOM 950 N N . ASP A 1 128 ? 1.711 7.316 9.453 1 96.25 128 ASP A N 1
ATOM 951 C CA . ASP A 1 128 ? 0.686 7.871 10.336 1 96.25 128 ASP A CA 1
ATOM 952 C C . ASP A 1 128 ? -0.006 6.77 11.133 1 96.25 128 ASP A C 1
ATOM 954 O O . ASP A 1 128 ? -0.734 5.949 10.57 1 96.25 128 ASP A O 1
ATOM 958 N N . PRO A 1 129 ? 0.158 6.754 12.445 1 95.19 129 PRO A N 1
ATOM 959 C CA . PRO A 1 129 ? -0.391 5.652 13.234 1 95.19 129 PRO A CA 1
ATOM 960 C C . PRO A 1 129 ? -1.915 5.578 13.172 1 95.19 129 PRO A C 1
ATOM 962 O O . PRO A 1 129 ? -2.498 4.527 13.438 1 95.19 129 PRO A O 1
ATOM 965 N N . GLY A 1 130 ? -2.564 6.625 12.781 1 95.62 130 GLY A N 1
ATOM 966 C CA . GLY A 1 130 ? -4.016 6.711 12.852 1 95.62 130 GLY A CA 1
ATOM 967 C C . GLY A 1 130 ? -4.516 7.273 14.172 1 95.62 130 GLY A C 1
ATOM 968 O O . GLY A 1 130 ? -3.773 7.309 15.156 1 95.62 130 GLY A O 1
ATOM 969 N N . HIS A 1 131 ? -5.703 7.852 14.117 1 95.25 131 HIS A N 1
ATOM 970 C CA . HIS A 1 131 ? -6.422 8.375 15.273 1 95.25 131 HIS A CA 1
ATOM 971 C C . HIS A 1 131 ? -5.664 9.531 15.914 1 95.25 131 HIS A C 1
ATOM 973 O O . HIS A 1 131 ? -5.914 9.883 17.062 1 95.25 131 HIS A O 1
ATOM 979 N N . SER A 1 132 ? -4.688 10.031 15.281 1 94.62 132 SER A N 1
ATOM 980 C CA . SER A 1 132 ? -3.953 11.211 15.711 1 94.62 132 SER A CA 1
ATOM 981 C C . SER A 1 132 ? -4.27 12.414 14.828 1 94.62 132 SER A C 1
ATOM 983 O O . SER A 1 132 ? -4.336 12.289 13.602 1 94.62 132 SER A O 1
ATOM 985 N N . VAL A 1 133 ? -4.488 13.5 15.461 1 97.69 133 VAL A N 1
ATOM 986 C CA . VAL A 1 133 ? -4.766 14.711 14.695 1 97.69 133 VAL A CA 1
ATOM 987 C C . VAL A 1 133 ? -3.484 15.195 14.016 1 97.69 133 VAL A C 1
ATOM 989 O O . VAL A 1 133 ? -2.451 15.359 14.664 1 97.69 133 VAL A O 1
ATOM 992 N N . HIS A 1 134 ? -3.543 15.383 12.742 1 97.94 134 HIS A N 1
ATOM 993 C CA . HIS A 1 134 ? -2.387 15.836 11.984 1 97.94 134 HIS A CA 1
ATOM 994 C C . HIS A 1 134 ? -2.814 16.656 10.766 1 97.94 134 HIS A C 1
ATOM 996 O O . HIS A 1 134 ? -4 16.688 10.422 1 97.94 134 HIS A O 1
ATOM 1002 N N . THR A 1 135 ? -1.919 17.438 10.258 1 98.44 135 THR A N 1
ATOM 1003 C CA . THR A 1 135 ? -2.023 18.078 8.953 1 98.44 135 THR A CA 1
ATOM 1004 C C . THR A 1 135 ? -0.803 17.766 8.094 1 98.44 135 THR A C 1
ATOM 1006 O O . THR A 1 135 ? 0.105 17.062 8.531 1 98.44 135 THR A O 1
ATOM 1009 N N . ALA A 1 136 ? -0.847 18.094 6.879 1 98.5 136 ALA A N 1
ATOM 1010 C CA . ALA A 1 136 ? 0.246 18 5.918 1 98.5 136 ALA A CA 1
ATOM 1011 C C . ALA A 1 136 ? 0.094 19.031 4.805 1 98.5 136 ALA A C 1
ATOM 1013 O O . ALA A 1 136 ? -1.008 19.531 4.555 1 98.5 136 ALA A O 1
ATOM 1014 N N . TYR A 1 137 ? 1.167 19.391 4.184 1 98.44 137 TYR A N 1
ATOM 1015 C CA . TYR A 1 137 ? 1.053 20.422 3.154 1 98.44 137 TYR A CA 1
ATOM 1016 C C . TYR A 1 137 ? 2.236 20.359 2.195 1 98.44 137 TYR A C 1
ATOM 1018 O O . TYR A 1 137 ? 3.248 19.719 2.486 1 98.44 137 TYR A O 1
ATOM 1026 N N . ASN A 1 138 ? 2.027 20.875 1.038 1 98.62 138 ASN A N 1
ATOM 1027 C CA . ASN A 1 138 ? 3.064 21.141 0.048 1 98.62 138 ASN A CA 1
ATOM 1028 C C . ASN A 1 138 ? 3.713 22.516 0.268 1 98.62 138 ASN A C 1
ATOM 1030 O O . ASN A 1 138 ? 3.092 23.547 0.017 1 98.62 138 ASN A O 1
ATOM 1034 N N . PRO A 1 139 ? 4.973 22.469 0.708 1 97.56 139 PRO A N 1
ATOM 1035 C CA . PRO A 1 139 ? 5.613 23.75 1.01 1 97.56 139 PRO A CA 1
ATOM 1036 C C . PRO A 1 139 ? 6.109 24.469 -0.242 1 97.56 139 PRO A C 1
ATOM 1038 O O . PRO A 1 139 ? 6.539 25.625 -0.165 1 97.56 139 PRO A O 1
ATOM 1041 N N . SER A 1 140 ? 6.086 23.812 -1.334 1 97.25 140 SER A N 1
ATOM 1042 C CA . SER A 1 140 ? 6.59 24.406 -2.572 1 97.25 140 SER A CA 1
ATOM 1043 C C . SER A 1 140 ? 5.664 25.5 -3.082 1 97.25 140 SER A C 1
ATOM 1045 O O . SER A 1 140 ? 4.453 25.469 -2.846 1 97.25 140 SER A O 1
ATOM 1047 N N . ARG A 1 141 ? 6.191 26.406 -3.844 1 94.94 141 ARG A N 1
ATOM 1048 C CA . ARG A 1 141 ? 5.402 27.484 -4.445 1 94.94 141 ARG A CA 1
ATOM 1049 C C . ARG A 1 141 ? 5.062 27.172 -5.895 1 94.94 141 ARG A C 1
ATOM 1051 O O . ARG A 1 141 ? 4.203 27.828 -6.492 1 94.94 141 ARG A O 1
ATOM 1058 N N . ASP A 1 142 ? 5.688 26.141 -6.43 1 95.81 142 ASP A N 1
ATOM 1059 C CA . ASP A 1 142 ? 5.543 26.031 -7.879 1 95.81 142 ASP A CA 1
ATOM 1060 C C . ASP A 1 142 ? 5.352 24.578 -8.305 1 95.81 142 ASP A C 1
ATOM 1062 O O . ASP A 1 142 ? 4.914 24.297 -9.422 1 95.81 142 ASP A O 1
ATOM 1066 N N . GLU A 1 143 ? 5.715 23.656 -7.48 1 97.69 143 GLU A N 1
ATOM 1067 C CA . GLU A 1 143 ? 5.664 22.25 -7.891 1 97.69 143 GLU A CA 1
ATOM 1068 C C . GLU A 1 143 ? 4.645 21.469 -7.066 1 97.69 143 GLU A C 1
ATOM 1070 O O . GLU A 1 143 ? 4.59 21.609 -5.844 1 97.69 143 GLU A O 1
ATOM 1075 N N . PRO A 1 144 ? 3.869 20.656 -7.707 1 98.44 144 PRO A N 1
ATOM 1076 C CA . PRO A 1 144 ? 2.951 19.812 -6.941 1 98.44 144 PRO A CA 1
ATOM 1077 C C . PRO A 1 144 ? 3.668 18.688 -6.199 1 98.44 144 PRO A C 1
ATOM 1079 O O . PRO A 1 144 ? 4.805 18.344 -6.535 1 98.44 144 PRO A O 1
ATOM 1082 N N . THR A 1 145 ? 3.039 18.234 -5.18 1 98.69 145 THR A N 1
ATOM 1083 C CA . THR A 1 145 ? 3.432 17.031 -4.445 1 98.69 145 THR A CA 1
ATOM 1084 C C . THR A 1 145 ? 2.496 15.875 -4.766 1 98.69 145 THR A C 1
ATOM 1086 O O . THR A 1 145 ? 1.278 16.047 -4.84 1 98.69 145 THR A O 1
ATOM 1089 N N . VAL A 1 146 ? 3.064 14.695 -5.051 1 98.88 146 VAL A N 1
ATOM 1090 C CA . VAL A 1 146 ? 2.264 13.484 -5.234 1 98.88 146 VAL A CA 1
ATOM 1091 C C . VAL A 1 146 ? 2.639 12.453 -4.18 1 98.88 146 VAL A C 1
ATOM 1093 O O . VAL A 1 146 ? 3.822 12.18 -3.963 1 98.88 146 VAL A O 1
ATOM 1096 N N . VAL A 1 147 ? 1.671 11.93 -3.496 1 98.81 147 VAL A N 1
ATOM 1097 C CA . VAL A 1 147 ? 1.919 10.891 -2.502 1 98.81 147 VAL A CA 1
ATOM 1098 C C . VAL A 1 147 ? 0.978 9.711 -2.74 1 98.81 147 VAL A C 1
ATOM 1100 O O . VAL A 1 147 ? -0.127 9.891 -3.262 1 98.81 147 VAL A O 1
ATOM 1103 N N . ILE A 1 148 ? 1.42 8.523 -2.473 1 98.88 148 ILE A N 1
ATOM 1104 C CA . ILE A 1 148 ? 0.6 7.32 -2.418 1 98.88 148 ILE A CA 1
ATOM 1105 C C . ILE A 1 148 ? 0.417 6.887 -0.965 1 98.88 148 ILE A C 1
ATOM 1107 O O . ILE A 1 148 ? 1.395 6.625 -0.261 1 98.88 148 ILE A O 1
ATOM 1111 N N . ALA A 1 149 ? -0.834 6.84 -0.531 1 98.81 149 ALA A N 1
ATOM 1112 C CA . ALA A 1 149 ? -1.178 6.457 0.836 1 98.81 149 ALA A CA 1
ATOM 1113 C C . ALA A 1 149 ? -1.868 5.098 0.869 1 98.81 149 ALA A C 1
ATOM 1115 O O . ALA A 1 149 ? -2.807 4.852 0.107 1 98.81 149 ALA A O 1
ATOM 1116 N N . THR A 1 150 ? -1.394 4.223 1.637 1 98.75 150 THR A N 1
ATOM 1117 C CA . THR A 1 150 ? -2.031 2.941 1.924 1 98.75 150 THR A CA 1
ATOM 1118 C C . THR A 1 150 ? -2.617 2.934 3.332 1 98.75 150 THR A C 1
ATOM 1120 O O . THR A 1 150 ? -1.879 2.969 4.32 1 98.75 150 THR A O 1
ATOM 1123 N N . LEU A 1 151 ? -3.914 2.943 3.436 1 98.62 151 LEU A N 1
ATOM 1124 C CA . LEU A 1 151 ? -4.586 2.861 4.727 1 98.62 151 LEU A CA 1
ATOM 1125 C C . LEU A 1 151 ? -4.871 1.409 5.102 1 98.62 151 LEU A C 1
ATOM 1127 O O . LEU A 1 151 ? -5.418 0.653 4.297 1 98.62 151 LEU A O 1
ATOM 1131 N N . LEU A 1 152 ? -4.453 1.009 6.25 1 98.44 152 LEU A N 1
ATOM 1132 C CA . LEU A 1 152 ? -4.652 -0.33 6.797 1 98.44 152 LEU A CA 1
ATOM 1133 C C . LEU A 1 152 ? -5.625 -0.301 7.969 1 98.44 152 LEU A C 1
ATOM 1135 O O . LEU A 1 152 ? -5.527 0.566 8.836 1 98.44 152 LEU A O 1
ATOM 1139 N N . GLY A 1 153 ? -6.512 -1.229 7.996 1 97.75 153 GLY A N 1
ATOM 1140 C CA . GLY A 1 153 ? -7.395 -1.396 9.141 1 97.75 153 GLY A CA 1
ATOM 1141 C C . GLY A 1 153 ? -8.508 -0.363 9.188 1 97.75 153 GLY A C 1
ATOM 1142 O O . GLY A 1 153 ? -8.906 0.067 10.273 1 97.75 153 GLY A O 1
ATOM 1143 N N . ALA A 1 154 ? -8.859 0.148 8.031 1 95.31 154 ALA A N 1
ATOM 1144 C CA . ALA A 1 154 ? -9.992 1.065 7.98 1 95.31 154 ALA A CA 1
ATOM 1145 C C . ALA A 1 154 ? -11.289 0.36 8.383 1 95.31 154 ALA A C 1
ATOM 1147 O O . ALA A 1 154 ? -11.406 -0.859 8.242 1 95.31 154 ALA A O 1
ATOM 1148 N N . PRO A 1 155 ? -12.25 1.114 8.914 1 95.31 155 PRO A N 1
ATOM 1149 C CA . PRO A 1 155 ? -13.57 0.506 9.078 1 95.31 155 PRO A CA 1
ATOM 1150 C C . PRO A 1 155 ? -14.211 0.112 7.75 1 95.31 155 PRO A C 1
ATOM 1152 O O . PRO A 1 155 ? -13.805 0.607 6.699 1 95.31 155 PRO A O 1
ATOM 1155 N N . ASP A 1 156 ? -15.211 -0.74 7.801 1 94.94 156 ASP A N 1
ATOM 1156 C CA . ASP A 1 156 ? -15.859 -1.252 6.602 1 94.94 156 ASP A CA 1
ATOM 1157 C C . ASP A 1 156 ? -16.625 -0.146 5.875 1 94.94 156 ASP A C 1
ATOM 1159 O O . ASP A 1 156 ? -16.859 -0.233 4.668 1 94.94 156 ASP A O 1
ATOM 1163 N N . GLU A 1 157 ? -17.016 0.882 6.641 1 96 157 GLU A N 1
ATOM 1164 C CA . GLU A 1 157 ? -17.75 2.01 6.066 1 96 157 GLU A CA 1
ATOM 1165 C C . GLU A 1 157 ? -17.375 3.318 6.758 1 96 157 GLU A C 1
ATOM 1167 O O . GLU A 1 157 ? -16.641 3.316 7.742 1 96 157 GLU A O 1
ATOM 1172 N N . GLY A 1 158 ? -17.859 4.414 6.09 1 96.69 158 GLY A N 1
ATOM 1173 C CA . GLY A 1 158 ? -17.594 5.719 6.668 1 96.69 158 GLY A CA 1
ATOM 1174 C C . GLY A 1 158 ? -16.391 6.414 6.055 1 96.69 158 GLY A C 1
ATOM 1175 O O . GLY A 1 158 ? -15.727 5.855 5.188 1 96.69 158 GLY A O 1
ATOM 1176 N N . PRO A 1 159 ? -16.219 7.574 6.527 1 97 159 PRO A N 1
ATOM 1177 C CA . PRO A 1 159 ? -15.117 8.352 5.938 1 97 159 PRO A CA 1
ATOM 1178 C C . PRO A 1 159 ? -13.742 7.824 6.336 1 97 159 PRO A C 1
ATOM 1180 O O . PRO A 1 159 ? -13.57 7.301 7.441 1 97 159 PRO A O 1
ATOM 1183 N N . LEU A 1 160 ? -12.789 8.016 5.504 1 97.56 160 LEU A N 1
ATOM 1184 C CA . LEU A 1 160 ? -11.406 7.60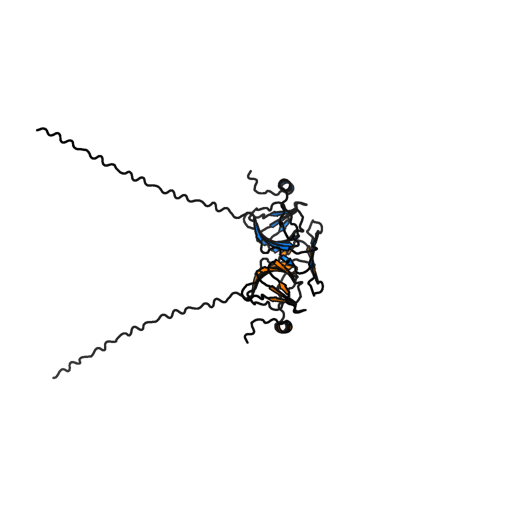5 5.758 1 97.56 160 LEU A CA 1
ATOM 1185 C C . LEU A 1 160 ? -10.594 8.766 6.316 1 97.56 160 LEU A C 1
ATOM 1187 O O . LEU A 1 160 ? -9.469 8.57 6.777 1 97.56 160 LEU A O 1
ATOM 1191 N N . THR A 1 161 ? -11.07 9.93 6.164 1 97.56 161 THR A N 1
ATOM 1192 C CA . THR A 1 161 ? -10.531 11.18 6.688 1 97.56 161 THR A CA 1
ATOM 1193 C C . THR A 1 161 ? -11.578 11.922 7.516 1 97.56 161 THR A C 1
ATOM 1195 O O . THR A 1 161 ? -12.664 12.234 7.02 1 97.56 161 THR A O 1
ATOM 1198 N N . ILE A 1 162 ? -11.305 12.195 8.734 1 98.06 162 ILE A N 1
ATOM 1199 C CA . ILE A 1 162 ? -12.25 12.82 9.648 1 98.06 162 ILE A CA 1
ATOM 1200 C C . ILE A 1 162 ? -11.719 14.18 10.102 1 98.06 162 ILE A C 1
ATOM 1202 O O . ILE A 1 162 ? -10.844 14.258 10.961 1 98.06 162 ILE A O 1
ATOM 1206 N N . PRO A 1 163 ? -12.195 15.219 9.539 1 97.81 163 PRO A N 1
ATOM 1207 C CA . PRO A 1 163 ? -11.727 16.547 9.93 1 97.81 163 PRO A CA 1
ATOM 1208 C C . PRO A 1 163 ? -12.078 16.906 11.375 1 97.81 163 PRO A C 1
ATOM 1210 O O . PRO A 1 163 ? -13.117 16.469 11.883 1 97.81 163 PRO A O 1
ATOM 1213 N N . VAL A 1 164 ? -11.18 17.656 11.961 1 97.88 164 VAL A N 1
ATOM 1214 C CA . VAL A 1 164 ? -11.555 18.234 13.242 1 97.88 164 VAL A CA 1
ATOM 1215 C C . VAL A 1 164 ? -12.555 19.375 13.031 1 97.88 164 VAL A C 1
ATOM 1217 O O . VAL A 1 164 ? -12.719 19.859 11.914 1 97.88 164 VAL A O 1
ATOM 1220 N N . ASP A 1 165 ? -13.195 19.734 14.078 1 97.06 165 ASP A N 1
ATOM 1221 C CA . ASP A 1 165 ? -14.141 20.844 13.938 1 97.06 165 ASP A CA 1
ATOM 1222 C C . ASP A 1 165 ? -13.414 22.141 13.602 1 97.06 165 ASP A C 1
ATOM 1224 O O . ASP A 1 165 ? -12.219 22.281 13.867 1 97.06 165 ASP A O 1
ATOM 1228 N N . ALA A 1 166 ? -14.172 23.094 13.062 1 96.06 166 ALA A N 1
ATOM 1229 C CA . ALA A 1 166 ? -13.609 24.328 12.531 1 96.06 166 ALA A CA 1
ATOM 1230 C C . ALA A 1 166 ? -12.883 25.109 13.617 1 96.06 166 ALA A C 1
ATOM 1232 O O . ALA A 1 166 ? -11.805 25.656 13.391 1 96.06 166 ALA A O 1
ATOM 1233 N N . ASP A 1 167 ? -13.5 25.203 14.766 1 97.31 167 ASP A N 1
ATOM 1234 C CA . ASP A 1 167 ? -12.898 25.969 15.859 1 97.31 167 ASP A CA 1
ATOM 1235 C C . ASP A 1 167 ? -11.594 25.328 16.312 1 97.31 167 ASP A C 1
ATOM 1237 O O . ASP A 1 167 ? -10.602 26.031 16.531 1 97.31 167 ASP A O 1
ATOM 1241 N N . GLU A 1 168 ? -11.633 24.031 16.453 1 97.25 168 GLU A N 1
ATOM 1242 C CA . GLU A 1 168 ? -10.422 23.312 16.828 1 97.25 168 GLU A CA 1
ATOM 1243 C C . GLU A 1 168 ? -9.336 23.484 15.773 1 97.25 168 GLU A C 1
ATOM 1245 O O . GLU A 1 168 ? -8.164 23.672 16.094 1 97.25 168 GLU A O 1
ATOM 1250 N N . GLY A 1 169 ? -9.719 23.375 14.5 1 97.75 169 GLY A N 1
ATOM 1251 C CA . GLY A 1 169 ? -8.773 23.562 13.414 1 97.75 169 GLY A CA 1
ATOM 1252 C C . GLY A 1 169 ? -8.117 24.938 13.43 1 97.75 169 GLY A C 1
ATOM 1253 O O . GLY A 1 169 ? -6.906 25.062 13.258 1 97.75 169 GLY A O 1
ATOM 1254 N N . ALA A 1 170 ? -8.914 25.953 13.664 1 96.81 170 ALA A N 1
ATOM 1255 C CA . ALA A 1 170 ? -8.391 27.312 13.727 1 96.81 170 ALA A CA 1
ATOM 1256 C C . ALA A 1 170 ? -7.418 27.484 14.883 1 96.81 170 ALA A C 1
ATOM 1258 O O . ALA A 1 170 ? -6.375 28.125 14.742 1 96.81 170 ALA A O 1
ATOM 1259 N N . ALA A 1 171 ? -7.816 26.953 16 1 97.81 171 ALA A N 1
ATOM 1260 C CA . ALA A 1 171 ? -6.938 27.016 17.172 1 97.81 171 ALA A CA 1
ATOM 1261 C C . ALA A 1 171 ? -5.602 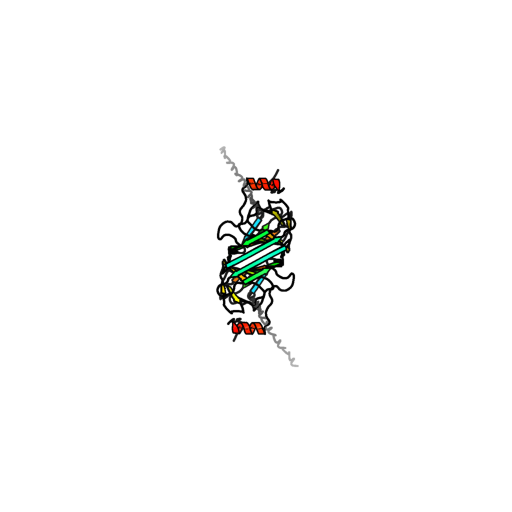26.328 16.891 1 97.81 171 ALA A C 1
ATOM 1263 O O . ALA A 1 171 ? -4.547 26.812 17.297 1 97.81 171 ALA A O 1
ATOM 1264 N N . LEU A 1 172 ? -5.652 25.188 16.203 1 98.19 172 LEU A N 1
ATOM 1265 C CA . LEU A 1 172 ? -4.445 24.438 15.875 1 98.19 172 LEU A CA 1
ATOM 1266 C C . LEU A 1 172 ? -3.605 25.203 14.852 1 98.19 172 LEU A C 1
ATOM 1268 O O . LEU A 1 172 ? -2.373 25.156 14.906 1 98.19 172 LEU A O 1
ATOM 1272 N N . ASP A 1 173 ? -4.242 25.844 13.852 1 97.69 173 ASP A N 1
ATOM 1273 C CA . ASP A 1 173 ? -3.502 26.688 12.922 1 97.69 173 ASP A CA 1
ATOM 1274 C C . ASP A 1 173 ? -2.684 27.75 13.672 1 97.69 173 ASP A C 1
ATOM 1276 O O . ASP A 1 173 ? -1.508 27.953 13.367 1 97.69 173 ASP A O 1
ATOM 1280 N N . GLU A 1 174 ? -3.35 28.391 14.57 1 97.31 174 GLU A N 1
ATOM 1281 C CA . GLU A 1 174 ? -2.686 29.438 15.352 1 97.31 174 GLU A CA 1
ATOM 1282 C C . GLU A 1 174 ? -1.561 28.844 16.203 1 97.31 174 GLU A C 1
ATOM 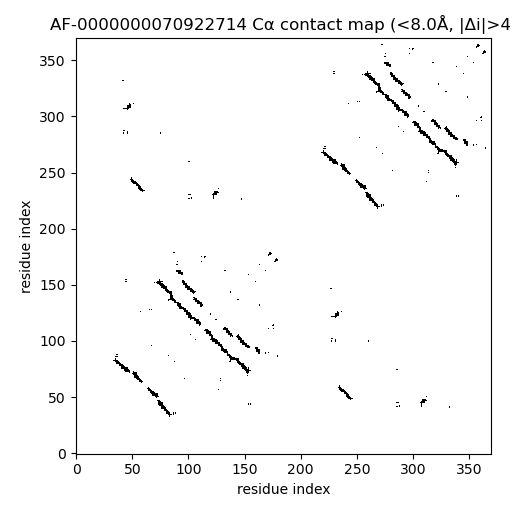1284 O O . GLU A 1 174 ? -0.436 29.344 16.188 1 97.31 174 GLU A O 1
ATOM 1289 N N . LYS A 1 175 ? -1.874 27.797 16.922 1 97.81 175 LYS A N 1
ATOM 1290 C CA . LYS A 1 175 ? -0.907 27.156 17.812 1 97.81 175 LYS A CA 1
ATOM 1291 C C . LYS A 1 175 ? 0.321 26.688 17.047 1 97.81 175 LYS A C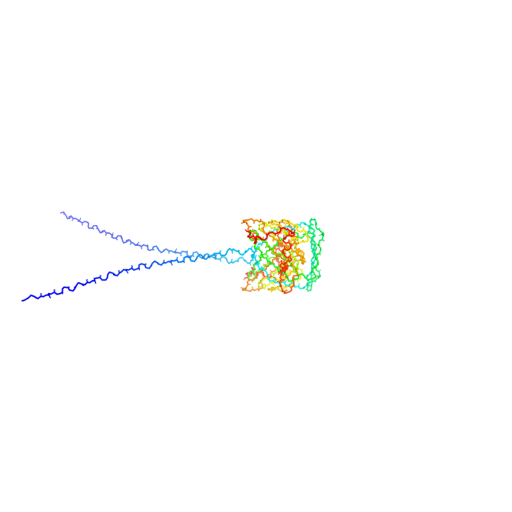 1
ATOM 1293 O O . LYS A 1 175 ? 1.451 26.844 17.5 1 97.81 175 LYS A O 1
ATOM 1298 N N . CYS A 1 176 ? 0.113 26.078 15.867 1 98.06 176 CYS A N 1
ATOM 1299 C CA . CYS A 1 176 ? 1.173 25.375 15.156 1 98.06 176 CYS A CA 1
ATOM 1300 C C . CYS A 1 176 ? 1.725 26.219 14.016 1 98.06 176 CYS A C 1
ATOM 1302 O O . CYS A 1 176 ? 2.588 25.766 13.266 1 98.06 176 CYS A O 1
ATOM 1304 N N . GLY A 1 177 ? 1.216 27.422 13.82 1 96.88 177 GLY A N 1
ATOM 1305 C CA . GLY A 1 177 ? 1.735 28.344 12.828 1 96.88 177 GLY A CA 1
ATOM 1306 C C . GLY A 1 177 ? 1.393 27.953 11.406 1 96.88 177 GLY A C 1
ATOM 1307 O O . GLY A 1 177 ? 2.227 28.062 10.508 1 96.88 177 GLY A O 1
ATOM 1308 N N . ILE A 1 178 ? 0.273 27.359 11.211 1 94.88 178 ILE A N 1
ATOM 1309 C CA . ILE A 1 178 ? -0.191 26.984 9.883 1 94.88 178 ILE A CA 1
ATOM 1310 C C . ILE A 1 178 ? -1.055 28.109 9.297 1 94.88 178 ILE A C 1
ATOM 1312 O O . ILE A 1 178 ? -2.006 28.562 9.938 1 94.88 178 ILE A O 1
ATOM 1316 N N . SER A 1 179 ? -0.628 28.75 8.203 1 83.25 179 SER A N 1
ATOM 1317 C CA . SER A 1 179 ? -1.404 29.781 7.516 1 83.25 179 SER A CA 1
ATOM 1318 C C . SER A 1 179 ? -2.133 29.203 6.309 1 83.25 179 SER A C 1
ATOM 1320 O O . SER A 1 179 ? -1.52 28.547 5.457 1 83.25 179 SER A O 1
ATOM 1322 N N . THR A 1 180 ? -3.395 28.984 6.465 1 65.62 180 THR A N 1
ATOM 1323 C CA . THR A 1 180 ? -4.148 28.562 5.289 1 65.62 180 THR A CA 1
ATOM 1324 C C . THR A 1 180 ? -4.414 29.734 4.355 1 65.62 180 THR A C 1
ATOM 1326 O O . THR A 1 180 ? -4.469 30.875 4.797 1 65.62 180 THR A O 1
ATOM 1329 N N . GLY A 1 181 ? -3.551 30.094 3.471 1 52.5 181 GLY A N 1
ATOM 1330 C CA . GLY A 1 181 ? -3.688 31.203 2.535 1 52.5 181 GLY A CA 1
ATOM 1331 C C . GLY A 1 181 ? -5.07 31.812 2.547 1 52.5 181 GLY A C 1
ATOM 1332 O O . GLY A 1 181 ? -5.402 32.625 1.672 1 52.5 181 GLY A O 1
ATOM 1333 N N . THR A 1 182 ? -5.965 31.297 3.184 1 42.16 182 THR A N 1
ATOM 1334 C CA . THR A 1 182 ? -7.219 32.031 3.039 1 42.16 182 THR A CA 1
ATOM 1335 C C . THR A 1 182 ? -7.109 33.406 3.646 1 42.16 182 THR A C 1
ATOM 1337 O O . THR A 1 182 ? -8.078 34.188 3.648 1 42.16 182 THR A O 1
ATOM 1340 N N . HIS A 1 183 ? -6.012 33.75 4.262 1 35.72 183 HIS A N 1
ATOM 1341 C CA . HIS A 1 183 ? -6.125 35.062 4.844 1 35.72 183 HIS A CA 1
ATOM 1342 C C . HIS A 1 183 ? -5.773 36.156 3.822 1 35.72 183 HIS A C 1
ATOM 1344 O O . HIS A 1 183 ? -4.594 36.344 3.516 1 35.72 183 HIS A O 1
ATOM 1350 N N . ALA A 1 184 ? -6.469 36.281 2.754 1 35.03 184 ALA A N 1
ATOM 1351 C CA . ALA A 1 184 ? -6.512 37.594 2.104 1 35.03 184 ALA A CA 1
ATOM 1352 C C . ALA A 1 184 ? -6.641 38.719 3.133 1 35.03 184 ALA A C 1
ATOM 1354 O O . ALA A 1 184 ? -7.656 38.812 3.824 1 35.03 184 ALA A O 1
ATOM 1355 N N . HIS A 1 185 ? -5.633 38.969 3.879 1 28.77 185 HIS A N 1
ATOM 1356 C CA . HIS A 1 185 ? -5.746 40.344 4.344 1 28.77 185 HIS A CA 1
ATOM 1357 C C . HIS A 1 185 ? -5.703 41.312 3.174 1 28.77 185 HIS A C 1
ATOM 1359 O O . HIS A 1 185 ? -4.996 41.094 2.191 1 28.77 185 HIS A O 1
ATOM 1365 N N . MET B 1 1 ? 17.203 2.928 -117.75 1 28.94 1 MET B N 1
ATOM 1366 C CA . MET B 1 1 ? 17.797 2.717 -116.438 1 28.94 1 MET B CA 1
ATOM 1367 C C . MET B 1 1 ? 16.781 2.996 -115.312 1 28.94 1 MET B C 1
ATOM 1369 O O . MET B 1 1 ? 16.25 4.102 -115.25 1 28.94 1 MET B O 1
ATOM 1373 N N . LYS B 1 2 ? 16.031 1.893 -114.875 1 33.09 2 LYS B N 1
ATOM 1374 C CA . LYS B 1 2 ? 14.852 1.569 -114.125 1 33.09 2 LYS B CA 1
ATOM 1375 C C . LYS B 1 2 ? 15.086 1.9 -112.625 1 33.09 2 LYS B C 1
ATOM 1377 O O . LYS B 1 2 ? 15.898 1.256 -111.938 1 33.09 2 LYS B O 1
ATOM 1382 N N . ASN B 1 3 ? 15.102 3.217 -112.312 1 31.38 3 ASN B N 1
ATOM 1383 C CA . ASN B 1 3 ? 15.438 3.658 -110.938 1 31.38 3 ASN B CA 1
ATOM 1384 C C . ASN B 1 3 ? 14.477 3.084 -109.938 1 31.38 3 ASN B C 1
ATOM 1386 O O . ASN B 1 3 ? 13.258 3.176 -110.062 1 31.38 3 ASN B O 1
ATOM 1390 N N . HIS B 1 4 ? 14.883 2.055 -109.125 1 33.75 4 HIS B N 1
ATOM 1391 C CA . HIS B 1 4 ? 14.375 1.212 -108.062 1 33.75 4 HIS B CA 1
ATOM 1392 C C . HIS B 1 4 ? 14.062 2.037 -106.812 1 33.75 4 HIS B C 1
ATOM 1394 O O . HIS B 1 4 ? 14.969 2.541 -106.125 1 33.75 4 HIS B O 1
ATOM 1400 N N . ASN B 1 5 ? 13.125 2.969 -106.812 1 32.91 5 ASN B N 1
ATOM 1401 C CA . ASN B 1 5 ? 12.883 3.734 -105.625 1 32.91 5 ASN B CA 1
ATOM 1402 C C . ASN B 1 5 ? 12.422 2.838 -104.438 1 32.91 5 ASN B C 1
ATOM 1404 O O . ASN B 1 5 ? 11.461 2.082 -104.625 1 32.91 5 ASN B O 1
ATOM 1408 N N . SER B 1 6 ? 13.328 2.473 -103.5 1 34.44 6 SER B N 1
ATOM 1409 C CA . SER B 1 6 ? 13.25 1.654 -102.312 1 34.44 6 SER B CA 1
ATOM 1410 C C . SER B 1 6 ? 12.289 2.266 -101.25 1 34.44 6 SER B C 1
ATOM 1412 O O . SER B 1 6 ? 12.484 3.404 -100.812 1 34.44 6 SER B O 1
ATOM 1414 N N . ARG B 1 7 ? 11.008 1.987 -101.25 1 34.12 7 ARG B N 1
ATOM 1415 C CA . ARG B 1 7 ? 9.992 2.393 -100.312 1 34.12 7 ARG B CA 1
ATOM 1416 C C . ARG B 1 7 ? 10.297 1.825 -98.938 1 34.12 7 ARG B C 1
ATOM 1418 O O . ARG B 1 7 ? 10.297 0.607 -98.688 1 34.12 7 ARG B O 1
ATOM 1425 N N . SER B 1 8 ? 11.242 2.422 -98.125 1 34.25 8 SER B N 1
ATOM 1426 C CA . SER B 1 8 ? 11.539 1.945 -96.75 1 34.25 8 SER B CA 1
ATOM 1427 C C . SER B 1 8 ? 10.297 2 -95.875 1 34.25 8 SER B C 1
ATOM 1429 O O . SER B 1 8 ? 9.609 3.02 -95.812 1 34.25 8 SER B O 1
ATOM 1431 N N . LEU B 1 9 ? 9.648 0.888 -95.625 1 36.38 9 LEU B N 1
ATOM 1432 C CA . LEU B 1 9 ? 8.539 0.584 -94.688 1 36.38 9 LEU B CA 1
ATOM 1433 C C . LEU B 1 9 ? 8.883 0.974 -93.25 1 36.38 9 LEU B C 1
ATOM 1435 O O . LEU B 1 9 ? 9.852 0.468 -92.688 1 36.38 9 LEU B O 1
ATOM 1439 N N . ALA B 1 10 ? 8.648 2.248 -92.812 1 35.72 10 ALA B N 1
ATOM 1440 C CA . ALA B 1 10 ? 8.836 2.68 -91.438 1 35.72 10 ALA B CA 1
ATOM 1441 C C . ALA B 1 10 ? 7.949 1.879 -90.5 1 35.72 10 ALA B C 1
ATOM 1443 O O . ALA B 1 10 ? 6.738 1.778 -90.688 1 35.72 10 ALA B O 1
ATOM 1444 N N . ILE B 1 11 ? 8.484 0.842 -89.75 1 39.06 11 ILE B N 1
ATOM 1445 C CA . ILE B 1 11 ? 7.914 0.007 -88.688 1 39.06 11 ILE B CA 1
ATOM 1446 C C . ILE B 1 11 ? 7.5 0.879 -87.562 1 39.06 11 ILE B C 1
ATOM 1448 O O . ILE B 1 11 ? 8.289 1.686 -87.062 1 39.06 11 ILE B O 1
ATOM 1452 N N . GLY B 1 12 ? 6.207 1.295 -87.438 1 34.41 12 GLY B N 1
ATOM 1453 C CA . GLY B 1 12 ? 5.621 2.006 -86.312 1 34.41 12 GLY B CA 1
ATOM 1454 C C . GLY B 1 12 ? 5.77 1.266 -85 1 34.41 12 GLY B C 1
ATOM 1455 O O . GLY B 1 12 ? 5.383 0.1 -84.875 1 34.41 12 GLY B O 1
ATOM 1456 N N . ALA B 1 13 ? 6.816 1.604 -84.125 1 38.53 13 ALA B N 1
ATOM 1457 C CA . ALA B 1 13 ? 7.082 1.065 -82.812 1 38.53 13 ALA B CA 1
ATOM 1458 C C . ALA B 1 13 ? 5.91 1.334 -81.875 1 38.53 13 ALA B C 1
ATOM 1460 O O . ALA B 1 13 ? 5.523 2.486 -81.688 1 38.53 13 ALA B O 1
ATOM 1461 N N . MET B 1 14 ? 4.914 0.422 -81.75 1 39.19 14 MET B N 1
ATOM 1462 C CA . MET B 1 14 ? 3.846 0.557 -80.812 1 39.19 14 MET B CA 1
ATOM 1463 C C . MET B 1 14 ? 4.41 0.567 -79.375 1 39.19 14 MET B C 1
ATOM 1465 O O . MET B 1 14 ? 5.184 -0.319 -79 1 39.19 14 MET B O 1
ATOM 1469 N N . SER B 1 15 ? 4.57 1.732 -78.75 1 44.44 15 SER B N 1
ATOM 1470 C CA . SER B 1 15 ? 4.965 1.878 -77.312 1 44.44 15 SER B CA 1
ATOM 1471 C C . SER B 1 15 ? 3.957 1.214 -76.375 1 44.44 15 SER B C 1
ATOM 1473 O O . SER B 1 15 ? 2.766 1.525 -76.438 1 44.44 15 SER B O 1
ATOM 1475 N N . VAL B 1 16 ? 4.141 -0.075 -76.062 1 46.19 16 VAL B N 1
ATOM 1476 C CA . VAL B 1 16 ? 3.352 -0.717 -75 1 46.19 16 VAL B CA 1
ATOM 1477 C C . VAL B 1 16 ? 3.541 0.025 -73.688 1 46.19 16 VAL B C 1
ATOM 1479 O O . VAL B 1 16 ? 4.664 0.134 -73.188 1 46.19 16 VAL B O 1
ATOM 1482 N N . ALA B 1 17 ? 2.674 1.032 -73.312 1 44.41 17 ALA B N 1
ATOM 1483 C CA . ALA B 1 17 ? 2.621 1.63 -72 1 44.41 17 ALA B CA 1
ATOM 1484 C C . ALA B 1 17 ? 2.393 0.566 -70.938 1 44.41 17 ALA B C 1
ATOM 1486 O O . ALA B 1 17 ? 1.33 -0.059 -70.875 1 44.41 17 ALA B O 1
ATOM 1487 N N . GLY B 1 18 ? 3.455 -0.073 -70.438 1 41.97 18 GLY B N 1
ATOM 1488 C CA . GLY B 1 18 ? 3.344 -0.954 -69.312 1 41.97 18 GLY B CA 1
ATOM 1489 C C . GLY B 1 18 ? 2.746 -0.271 -68.062 1 41.97 18 GLY B C 1
ATOM 1490 O O . GLY B 1 18 ? 3.209 0.795 -67.688 1 41.97 18 GLY B O 1
ATOM 1491 N N . SER B 1 19 ? 1.421 -0.429 -67.812 1 49.72 19 SER B N 1
ATOM 1492 C CA . SER B 1 19 ? 0.769 0.013 -66.625 1 49.72 19 SER B CA 1
ATOM 1493 C C . SER B 1 19 ? 1.504 -0.503 -65.375 1 49.72 19 SER B C 1
ATOM 1495 O O . SER B 1 19 ? 1.633 -1.715 -65.188 1 49.72 19 SER B O 1
ATOM 1497 N N . MET B 1 20 ? 2.398 0.316 -64.812 1 51.31 20 MET B N 1
ATOM 1498 C CA . MET B 1 20 ? 2.994 0.004 -63.531 1 51.31 20 MET B CA 1
ATOM 1499 C C . MET B 1 20 ? 1.925 -0.089 -62.438 1 51.31 20 MET B C 1
ATOM 1501 O O . MET B 1 20 ? 1.262 0.902 -62.125 1 51.31 20 MET B O 1
ATOM 1505 N N . MET B 1 21 ? 1.3 -1.234 -62.25 1 51.88 21 MET B N 1
ATOM 1506 C CA . MET B 1 21 ? 0.47 -1.456 -61.062 1 51.88 21 MET B CA 1
ATOM 1507 C C . MET B 1 21 ? 1.261 -1.194 -59.781 1 51.88 21 MET B C 1
ATOM 1509 O O . MET B 1 21 ? 2.262 -1.861 -59.531 1 51.88 21 MET B O 1
ATOM 1513 N N . LEU B 1 22 ? 1.121 -0.01 -59.125 1 55.12 22 LEU B N 1
ATOM 1514 C CA . LEU B 1 22 ? 1.608 0.283 -57.781 1 55.12 22 LEU B CA 1
ATOM 1515 C C . LEU B 1 22 ? 1.01 -0.682 -56.781 1 55.12 22 LEU B C 1
ATOM 1517 O O . LEU B 1 22 ? -0.19 -0.629 -56.5 1 55.12 22 LEU B O 1
ATOM 1521 N N . LEU B 1 23 ? 1.63 -1.821 -56.5 1 53.56 23 LEU B N 1
ATOM 1522 C CA . LEU B 1 23 ? 1.299 -2.645 -55.344 1 53.56 23 LEU B CA 1
ATOM 1523 C C . LEU B 1 23 ? 1.49 -1.861 -54.062 1 53.56 23 LEU B C 1
ATOM 1525 O O . LEU B 1 23 ? 2.621 -1.545 -53.688 1 53.56 23 LEU B O 1
ATOM 1529 N N . LEU B 1 24 ? 0.453 -1.194 -53.594 1 52.78 24 LEU B N 1
ATOM 1530 C CA . LEU B 1 24 ? 0.471 -0.714 -52.188 1 52.78 24 LEU B CA 1
ATOM 1531 C C . LEU B 1 24 ? 0.581 -1.878 -51.219 1 52.78 24 LEU B C 1
ATOM 1533 O O . LEU B 1 24 ? -0.367 -2.65 -51.062 1 52.78 24 LEU B O 1
ATOM 1537 N N . ALA B 1 25 ? 1.754 -2.275 -50.844 1 53.03 25 ALA B N 1
ATOM 1538 C CA . ALA B 1 25 ? 1.935 -3.164 -49.688 1 53.03 25 ALA B CA 1
ATOM 1539 C C . ALA B 1 25 ? 1.289 -2.582 -48.438 1 53.03 25 ALA B C 1
ATOM 1541 O O . ALA B 1 25 ? 1.763 -1.58 -47.906 1 53.03 25 ALA B O 1
ATOM 1542 N N . VAL B 1 26 ? 0.051 -2.92 -48.156 1 55.25 26 VAL B N 1
ATOM 1543 C CA . VAL B 1 26 ? -0.468 -2.693 -46.812 1 55.25 26 VAL B CA 1
ATOM 1544 C C . VAL B 1 26 ? 0.383 -3.449 -45.781 1 55.25 26 VAL B C 1
ATOM 1546 O O . VAL B 1 26 ? 0.287 -4.676 -45.688 1 55.25 26 VAL B O 1
ATOM 1549 N N . ALA B 1 27 ? 1.48 -2.85 -45.312 1 54.56 27 ALA B N 1
ATOM 1550 C CA . ALA B 1 27 ? 2.127 -3.387 -44.125 1 54.56 27 ALA B CA 1
ATOM 1551 C C . ALA B 1 27 ? 1.111 -3.623 -43 1 54.56 27 ALA B C 1
ATOM 1553 O O . ALA B 1 27 ? 0.571 -2.67 -42.438 1 54.56 27 ALA B O 1
ATOM 1554 N N . THR B 1 28 ? 0.492 -4.797 -42.875 1 54 28 THR B N 1
ATOM 1555 C CA . THR B 1 28 ? -0.197 -5.129 -41.656 1 54 28 THR B CA 1
ATOM 1556 C C . THR B 1 28 ? 0.735 -4.961 -40.438 1 54 28 THR B C 1
ATOM 1558 O O . THR B 1 28 ? 1.739 -5.668 -40.344 1 54 28 THR B O 1
ATOM 1561 N N . THR B 1 29 ? 0.96 -3.789 -40.062 1 53.03 29 THR B N 1
ATOM 1562 C CA . THR B 1 29 ? 1.584 -3.732 -38.75 1 53.03 29 THR B CA 1
ATOM 1563 C C . THR B 1 29 ? 0.938 -4.738 -37.781 1 53.03 29 THR B C 1
ATOM 1565 O O . THR B 1 29 ? -0.269 -4.684 -37.562 1 53.03 29 THR B O 1
ATOM 1568 N N . ALA B 1 30 ? 1.371 -5.934 -37.844 1 53.88 30 ALA B N 1
ATOM 1569 C CA . ALA B 1 30 ? 0.995 -6.859 -36.781 1 53.88 30 ALA B CA 1
ATOM 1570 C C . ALA B 1 30 ? 0.908 -6.137 -35.438 1 53.88 30 ALA B C 1
ATOM 1572 O O . ALA B 1 30 ? 1.919 -5.668 -34.906 1 53.88 30 ALA B O 1
ATOM 1573 N N . HIS B 1 31 ? -0.119 -5.355 -35.188 1 56.09 31 HIS B N 1
ATOM 1574 C CA . HIS B 1 31 ? -0.318 -4.789 -33.875 1 56.09 31 HIS B CA 1
ATOM 1575 C C . HIS B 1 31 ? -0.052 -5.824 -32.781 1 56.09 31 HIS B C 1
ATOM 1577 O O . HIS B 1 31 ? -0.803 -6.793 -32.625 1 56.09 31 HIS B O 1
ATOM 1583 N N . ALA B 1 32 ? 1.185 -6.152 -32.438 1 64.31 32 ALA B N 1
ATOM 1584 C CA . ALA B 1 32 ? 1.486 -7.031 -31.312 1 64.31 32 ALA B CA 1
ATOM 1585 C C . ALA B 1 32 ? 0.561 -6.75 -30.125 1 64.31 32 ALA B C 1
ATOM 1587 O O . ALA B 1 32 ? 0.315 -5.59 -29.781 1 64.31 32 ALA B O 1
ATOM 1588 N N . GLY B 1 33 ? -0.386 -7.633 -29.828 1 75.38 33 GLY B N 1
ATOM 1589 C CA . GLY B 1 33 ? -1.283 -7.531 -28.688 1 75.38 33 GLY B CA 1
ATOM 1590 C C . GLY B 1 33 ? -0.59 -7.059 -27.422 1 75.38 33 GLY B C 1
ATOM 1591 O O . GLY B 1 33 ? 0.629 -6.879 -27.406 1 75.38 33 GLY B O 1
ATOM 1592 N N . PRO B 1 34 ? -1.313 -6.648 -26.5 1 83.38 34 PRO B N 1
ATOM 1593 C CA . PRO B 1 34 ? -0.694 -6.195 -25.25 1 83.38 34 PRO B CA 1
ATOM 1594 C C . PRO B 1 34 ? 0.158 -7.273 -24.578 1 83.38 34 PRO B C 1
ATOM 1596 O O . PRO B 1 34 ? -0.077 -8.469 -24.797 1 83.38 34 PRO B O 1
ATOM 1599 N N . ASP B 1 35 ? 1.205 -6.906 -23.922 1 93 35 ASP B N 1
ATOM 1600 C CA . ASP B 1 35 ? 1.976 -7.824 -23.094 1 93 35 ASP B CA 1
ATOM 1601 C C . ASP B 1 35 ? 1.063 -8.609 -22.156 1 93 35 ASP B C 1
ATOM 1603 O O . ASP B 1 35 ? 0.125 -8.055 -21.578 1 93 35 ASP B O 1
ATOM 1607 N N . PRO B 1 36 ? 1.237 -9.875 -22.062 1 95.75 36 PRO B N 1
ATOM 1608 C CA . PRO B 1 36 ? 0.371 -10.688 -21.219 1 95.75 36 PRO B CA 1
ATOM 1609 C C . PRO B 1 36 ? 0.251 -10.141 -19.797 1 95.75 36 PRO B C 1
ATOM 1611 O O . PRO B 1 36 ? -0.832 -10.172 -19.203 1 95.75 36 PRO B O 1
ATOM 1614 N N . ILE B 1 37 ? 1.368 -9.656 -19.25 1 97.25 37 ILE B N 1
ATOM 1615 C CA . ILE B 1 37 ? 1.391 -9.047 -17.938 1 97.25 37 ILE B CA 1
ATOM 1616 C C . ILE B 1 37 ? 2.154 -7.727 -17.984 1 97.25 37 ILE B C 1
ATOM 1618 O O . ILE B 1 37 ? 3.281 -7.672 -18.484 1 97.25 37 ILE B O 1
ATOM 1622 N N . THR B 1 38 ? 1.56 -6.707 -17.547 1 97.75 38 THR B N 1
ATOM 1623 C CA . THR B 1 38 ? 2.203 -5.402 -17.453 1 97.75 38 THR B CA 1
ATOM 1624 C C . THR B 1 38 ? 2.311 -4.949 -16 1 97.75 38 THR B C 1
ATOM 1626 O O . THR B 1 38 ? 1.366 -5.105 -15.234 1 97.75 38 THR B O 1
ATOM 1629 N N . ALA B 1 39 ? 3.436 -4.406 -15.656 1 97.12 39 ALA B N 1
ATOM 1630 C CA . ALA B 1 39 ? 3.693 -3.828 -14.344 1 97.12 39 ALA B CA 1
ATOM 1631 C C . ALA B 1 39 ? 3.947 -2.328 -14.438 1 97.12 39 ALA B C 1
ATOM 1633 O O . ALA B 1 39 ? 4.809 -1.887 -15.203 1 97.12 39 ALA B O 1
ATOM 1634 N N . GLU B 1 40 ? 3.227 -1.569 -13.766 1 96.94 40 GLU B N 1
ATOM 1635 C CA . GLU B 1 40 ? 3.412 -0.124 -13.672 1 96.94 40 GLU B CA 1
ATOM 1636 C C . GLU B 1 40 ? 3.775 0.298 -12.25 1 96.94 40 GLU B C 1
ATOM 1638 O O . GLU B 1 40 ? 2.906 0.381 -11.383 1 96.94 40 GLU B O 1
ATOM 1643 N N . PRO B 1 41 ? 5.043 0.515 -11.977 1 96.69 41 PRO B N 1
ATOM 1644 C CA . PRO B 1 41 ? 5.406 1 -10.641 1 96.69 41 PRO B CA 1
ATOM 1645 C C . PRO B 1 41 ? 4.773 2.35 -10.312 1 96.69 41 PRO B C 1
ATOM 1647 O O . PRO B 1 41 ? 4.863 3.289 -11.102 1 96.69 41 PRO B O 1
ATOM 1650 N N . LEU B 1 42 ? 4.129 2.4 -9.195 1 97.25 42 LEU B N 1
ATOM 1651 C CA . LEU B 1 42 ? 3.525 3.646 -8.734 1 97.25 42 LEU B CA 1
ATOM 1652 C C . LEU B 1 42 ? 4.469 4.398 -7.805 1 97.25 42 LEU B C 1
ATOM 1654 O O . LEU B 1 42 ? 4.297 5.598 -7.574 1 97.25 42 LEU B O 1
ATOM 1658 N N . THR B 1 43 ? 5.379 3.666 -7.258 1 96.81 43 THR B N 1
ATOM 1659 C CA . THR B 1 43 ? 6.41 4.238 -6.398 1 96.81 43 THR B CA 1
ATOM 1660 C C . THR B 1 43 ? 7.781 3.658 -6.742 1 96.81 43 THR B C 1
ATOM 1662 O O . THR B 1 43 ? 7.875 2.66 -7.457 1 96.81 43 THR B O 1
ATOM 1665 N N . GLN B 1 44 ? 8.82 4.324 -6.266 1 95.75 44 GLN B N 1
ATOM 1666 C CA . GLN B 1 44 ? 10.141 3.713 -6.133 1 95.75 44 GLN B CA 1
ATOM 1667 C C . GLN B 1 44 ? 10.273 2.975 -4.805 1 95.75 44 GLN B C 1
ATOM 1669 O O . GLN B 1 44 ? 9.273 2.682 -4.148 1 95.75 44 GLN B O 1
ATOM 1674 N N . ARG B 1 45 ? 11.445 2.549 -4.512 1 97.56 45 ARG B N 1
ATOM 1675 C CA . ARG B 1 45 ? 11.711 2.047 -3.168 1 97.56 45 ARG B CA 1
ATOM 1676 C C . ARG B 1 45 ? 11.75 3.188 -2.156 1 97.56 45 ARG B C 1
ATOM 1678 O O . ARG B 1 45 ? 12.695 3.979 -2.137 1 97.56 45 ARG B O 1
ATOM 1685 N N . HIS B 1 46 ? 10.742 3.213 -1.424 1 98.06 46 HIS B N 1
ATOM 1686 C CA . HIS B 1 46 ? 10.648 4.316 -0.477 1 98.06 46 HIS B CA 1
ATOM 1687 C C . HIS B 1 46 ? 11.109 3.893 0.914 1 98.06 46 HIS B C 1
ATOM 1689 O O . HIS B 1 46 ? 10.703 2.838 1.41 1 98.06 46 HIS B O 1
ATOM 1695 N N . THR B 1 47 ? 11.898 4.727 1.503 1 97.06 47 THR B N 1
ATOM 1696 C CA . THR B 1 47 ? 12.445 4.438 2.822 1 97.06 47 THR B CA 1
ATOM 1697 C C . THR B 1 47 ? 11.719 5.234 3.9 1 97.06 47 THR B C 1
ATOM 1699 O O . THR B 1 47 ? 11.531 6.445 3.766 1 97.06 47 THR B O 1
ATOM 1702 N N . PHE B 1 48 ? 11.266 4.543 4.969 1 95.69 48 PHE B N 1
ATOM 1703 C CA . PHE B 1 48 ? 10.648 5.23 6.098 1 95.69 48 PHE B CA 1
ATOM 1704 C C . PHE B 1 48 ? 11.672 6.086 6.836 1 95.69 48 PHE B C 1
ATOM 1706 O O . PHE B 1 48 ? 12.82 5.68 7.008 1 95.69 48 PHE B O 1
ATOM 1713 N N . SER B 1 49 ? 11.141 7.246 7.203 1 90.56 49 SER B N 1
ATOM 1714 C CA . SER B 1 49 ? 11.953 7.992 8.156 1 90.56 49 SER B CA 1
ATOM 1715 C C . SER B 1 49 ? 11.984 7.301 9.516 1 90.56 49 SER B C 1
ATOM 1717 O O . SER B 1 49 ? 10.969 6.789 9.984 1 90.56 49 SER B O 1
ATOM 1719 N N . GLY B 1 50 ? 13.133 7.262 10.117 1 88.38 50 GLY B N 1
ATOM 1720 C CA . GLY B 1 50 ? 13.273 6.496 11.344 1 88.38 50 GLY B CA 1
ATOM 1721 C C . GLY B 1 50 ? 13.227 4.996 11.125 1 88.38 50 GLY B C 1
ATOM 1722 O O . GLY B 1 50 ? 13.562 4.516 10.039 1 88.38 50 GLY B O 1
ATOM 1723 N N . ASN B 1 51 ? 12.938 4.324 12.203 1 92.06 51 ASN B N 1
ATOM 1724 C CA . ASN B 1 51 ? 12.82 2.871 12.109 1 92.06 51 ASN B CA 1
ATOM 1725 C C . ASN B 1 51 ? 11.367 2.416 12.18 1 92.06 51 ASN B C 1
ATOM 1727 O O . ASN B 1 51 ? 10.633 2.816 13.086 1 92.06 51 ASN B O 1
ATOM 1731 N N . VAL B 1 52 ? 11.016 1.717 11.188 1 97.06 52 VAL B N 1
ATOM 1732 C CA . VAL B 1 52 ? 9.68 1.125 11.188 1 97.06 52 VAL B CA 1
ATOM 1733 C C . VAL B 1 52 ? 9.789 -0.392 11.055 1 97.06 52 VAL B C 1
ATOM 1735 O O . VAL B 1 52 ? 10.32 -0.901 10.07 1 97.06 52 VAL B O 1
ATOM 1738 N N . SER B 1 53 ? 9.312 -1.095 12 1 98 53 SER B N 1
ATOM 1739 C CA . SER B 1 53 ? 9.227 -2.551 11.953 1 98 53 SER B CA 1
ATOM 1740 C C . SER B 1 53 ? 7.77 -3.012 11.914 1 98 53 SER B C 1
ATOM 1742 O O . SER B 1 53 ? 6.871 -2.279 12.328 1 98 53 SER B O 1
ATOM 1744 N N . MET B 1 54 ? 7.578 -4.207 11.398 1 98.5 54 MET B N 1
ATOM 1745 C CA . MET B 1 54 ? 6.227 -4.754 11.289 1 98.5 54 MET B CA 1
ATOM 1746 C C . MET B 1 54 ? 6.219 -6.246 11.594 1 98.5 54 MET B C 1
ATOM 1748 O O . MET B 1 54 ? 7.148 -6.965 11.227 1 98.5 54 MET B O 1
ATOM 1752 N N . GLN B 1 55 ? 5.223 -6.609 12.234 1 98.69 55 GLN B N 1
ATOM 1753 C CA . GLN B 1 55 ? 4.84 -8.016 12.32 1 98.69 55 GLN B CA 1
ATOM 1754 C C . GLN B 1 55 ? 3.492 -8.258 11.641 1 98.69 55 GLN B C 1
ATOM 1756 O O . GLN B 1 55 ? 2.521 -7.547 11.914 1 98.69 55 GLN B O 1
ATOM 1761 N N . ILE B 1 56 ? 3.453 -9.164 10.758 1 98.38 56 ILE B N 1
ATOM 1762 C CA . ILE B 1 56 ? 2.236 -9.492 10.031 1 98.38 56 ILE B CA 1
ATOM 1763 C C . ILE B 1 56 ? 1.878 -10.961 10.266 1 98.38 56 ILE B C 1
ATOM 1765 O O . ILE B 1 56 ? 2.713 -11.852 10.07 1 98.38 56 ILE B O 1
ATOM 1769 N N . THR B 1 57 ? 0.731 -11.195 10.695 1 97.56 57 THR B N 1
ATOM 1770 C CA . THR B 1 57 ? 0.224 -12.547 10.914 1 97.56 57 THR B CA 1
ATOM 1771 C C . THR B 1 57 ? -0.944 -12.836 9.977 1 97.56 57 THR B C 1
ATOM 1773 O O . THR B 1 57 ? -1.903 -12.07 9.906 1 97.56 57 THR B O 1
ATOM 1776 N N . GLN B 1 58 ? -0.852 -13.891 9.266 1 94.5 58 GLN B N 1
ATOM 1777 C CA . GLN B 1 58 ? -1.922 -14.32 8.375 1 94.5 58 GLN B CA 1
ATOM 1778 C C . GLN B 1 58 ? -2.385 -15.734 8.711 1 94.5 58 GLN B C 1
ATOM 1780 O O . GLN B 1 58 ? -1.562 -16.625 8.922 1 94.5 58 GLN B O 1
ATOM 1785 N N . GLU B 1 59 ? -3.566 -15.859 8.734 1 90.56 59 GLU B N 1
ATOM 1786 C CA . GLU B 1 59 ? -4.203 -17.156 8.891 1 90.56 59 GLU B CA 1
ATOM 1787 C C . GLU B 1 59 ? -5.113 -17.484 7.715 1 90.56 59 GLU B C 1
ATOM 1789 O O . GLU B 1 59 ? -6.191 -16.891 7.574 1 90.56 59 GLU B O 1
ATOM 1794 N N . LEU B 1 60 ? -4.602 -18.266 6.816 1 82.56 60 LEU B N 1
ATOM 1795 C CA . LEU B 1 60 ? -5.391 -18.734 5.691 1 82.56 60 LEU B CA 1
ATOM 1796 C C . LEU B 1 60 ? -5.918 -20.156 5.953 1 82.56 60 LEU B C 1
ATOM 1798 O O . LEU B 1 60 ? -5.199 -20.984 6.504 1 82.56 60 LEU B O 1
ATOM 1802 N N . ASP B 1 61 ? -7.133 -20.312 5.566 1 77.94 61 ASP B N 1
ATOM 1803 C CA . ASP B 1 61 ? -7.711 -21.641 5.781 1 77.94 61 ASP B CA 1
ATOM 1804 C C . ASP B 1 61 ? -6.859 -22.719 5.125 1 77.94 61 ASP B C 1
ATOM 1806 O O . ASP B 1 61 ? -6.438 -22.578 3.975 1 77.94 61 ASP B O 1
ATOM 1810 N N . GLY B 1 62 ? -6.555 -23.703 5.859 1 76.69 62 GLY B N 1
ATOM 1811 C CA . GLY B 1 62 ? -5.844 -24.859 5.336 1 76.69 62 GLY B CA 1
ATOM 1812 C C . GLY B 1 62 ? -4.336 -24.734 5.426 1 76.69 62 GLY B C 1
ATOM 1813 O O . GLY B 1 62 ? -3.602 -25.656 5.094 1 76.69 62 GLY B O 1
ATOM 1814 N N . LEU B 1 63 ? -3.896 -23.609 5.785 1 82.38 63 LEU B N 1
ATOM 1815 C CA . LEU B 1 63 ? -2.463 -23.391 5.938 1 82.38 63 LEU B CA 1
ATOM 1816 C C . LEU B 1 63 ? -2.123 -23 7.375 1 82.38 63 LEU B C 1
ATOM 1818 O O . LEU B 1 63 ? -2.967 -22.469 8.094 1 82.38 63 LEU B O 1
ATOM 1822 N N . PRO B 1 64 ? -0.941 -23.438 7.738 1 86.31 64 PRO B N 1
ATOM 1823 C CA . PRO B 1 64 ? -0.521 -22.953 9.062 1 86.31 64 PRO B CA 1
ATOM 1824 C C . PRO B 1 64 ? -0.461 -21.438 9.156 1 86.31 64 PRO B C 1
ATOM 1826 O O . PRO B 1 64 ? -0.333 -20.766 8.133 1 86.31 64 PRO B O 1
ATOM 1829 N N . LYS B 1 65 ? -0.643 -21.047 10.391 1 91.25 65 LYS B N 1
ATOM 1830 C CA . LYS B 1 65 ? -0.455 -19.625 10.68 1 91.25 65 LYS B CA 1
ATOM 1831 C C . LYS B 1 65 ? 0.931 -19.156 10.242 1 91.25 65 LYS B C 1
ATOM 1833 O O . LYS B 1 65 ? 1.934 -19.812 10.539 1 91.25 65 LYS B O 1
ATOM 1838 N N . HIS B 1 66 ? 0.9 -18.031 9.523 1 92.12 66 HIS B N 1
ATOM 1839 C CA . HIS B 1 66 ? 2.172 -17.469 9.078 1 92.12 66 HIS B CA 1
ATOM 1840 C C . HIS B 1 66 ? 2.447 -16.141 9.75 1 92.12 66 HIS B C 1
ATOM 1842 O O . HIS B 1 66 ? 1.589 -15.25 9.75 1 92.12 66 HIS B O 1
ATOM 1848 N N . VAL B 1 67 ? 3.596 -16.078 10.352 1 96.69 67 VAL B N 1
ATOM 1849 C CA . VAL B 1 67 ? 4.027 -14.828 10.977 1 96.69 67 VAL B CA 1
ATOM 1850 C C . VAL B 1 67 ? 5.297 -14.32 10.297 1 96.69 67 VAL B C 1
ATOM 1852 O O . VAL B 1 67 ? 6.285 -15.055 10.188 1 96.69 67 VAL B O 1
ATOM 1855 N N . VAL B 1 68 ? 5.203 -13.117 9.844 1 97.25 68 VAL B N 1
ATOM 1856 C CA . VAL B 1 68 ? 6.367 -12.477 9.234 1 97.25 68 VAL B CA 1
ATOM 1857 C C . VAL B 1 68 ? 6.816 -11.297 10.102 1 97.25 68 VAL B C 1
ATOM 1859 O O . VAL B 1 68 ? 5.996 -10.477 10.516 1 97.25 68 VAL B O 1
ATOM 1862 N N . ASN B 1 69 ? 8.094 -11.297 10.383 1 97.94 69 ASN B N 1
ATOM 1863 C CA . ASN B 1 69 ? 8.695 -10.156 11.062 1 97.94 69 ASN B CA 1
ATOM 1864 C C . ASN B 1 69 ? 9.602 -9.359 10.133 1 97.94 69 ASN B C 1
ATOM 1866 O O . ASN B 1 69 ? 10.555 -9.898 9.57 1 97.94 69 ASN B O 1
ATOM 1870 N N . LEU B 1 70 ? 9.227 -8.125 9.977 1 97.88 70 LEU B N 1
ATOM 1871 C CA . LEU B 1 70 ? 10.07 -7.184 9.242 1 97.88 70 LEU B CA 1
ATOM 1872 C C . LEU B 1 70 ? 10.773 -6.23 10.203 1 97.88 70 LEU B C 1
ATOM 1874 O O . LEU B 1 70 ? 10.164 -5.285 10.711 1 97.88 70 LEU B O 1
ATOM 1878 N N . ASP B 1 71 ? 12.023 -6.48 10.398 1 96.69 71 ASP B N 1
ATOM 1879 C CA . ASP B 1 71 ? 12.773 -5.617 11.297 1 96.69 71 ASP B CA 1
ATOM 1880 C C . ASP B 1 71 ? 12.859 -4.191 10.75 1 96.69 71 ASP B C 1
ATOM 1882 O O . ASP B 1 71 ? 12.883 -3.229 11.516 1 96.69 71 ASP B O 1
ATOM 1886 N N . ASP B 1 72 ? 13.023 -4.133 9.508 1 97.06 72 ASP B N 1
ATOM 1887 C CA . ASP B 1 72 ? 12.938 -2.885 8.758 1 97.06 72 ASP B CA 1
ATOM 1888 C C . ASP B 1 72 ? 11.969 -3.012 7.586 1 97.06 72 ASP B C 1
ATOM 1890 O O . ASP B 1 72 ? 12.258 -3.707 6.605 1 97.06 72 ASP B O 1
ATOM 1894 N N . ALA B 1 73 ? 10.852 -2.324 7.68 1 97.94 73 ALA B N 1
ATOM 1895 C CA . ALA B 1 73 ? 9.797 -2.449 6.676 1 97.94 73 ALA B CA 1
ATOM 1896 C C . ALA B 1 73 ? 10.023 -1.479 5.52 1 97.94 73 ALA B C 1
ATOM 1898 O O . ALA B 1 73 ? 9.172 -1.348 4.637 1 97.94 73 ALA B O 1
ATOM 1899 N N . SER B 1 74 ? 11.172 -0.853 5.441 1 97.56 74 SER B N 1
ATOM 1900 C CA . SER B 1 74 ? 11.461 0.13 4.406 1 97.56 74 SER B CA 1
ATOM 1901 C C . SER B 1 74 ? 11.547 -0.525 3.031 1 97.56 74 SER B C 1
ATOM 1903 O O . SER B 1 74 ? 11.289 -1.723 2.891 1 97.56 74 SER B O 1
ATOM 1905 N N . ASN B 1 75 ? 11.867 0.388 2.143 1 97.38 75 ASN B N 1
ATOM 1906 C CA . ASN B 1 75 ? 11.914 0.034 0.729 1 97.38 75 ASN B CA 1
ATOM 1907 C C . ASN B 1 75 ? 10.562 -0.491 0.237 1 97.38 75 ASN B C 1
ATOM 1909 O O . ASN B 1 75 ? 10.484 -1.586 -0.323 1 97.38 75 ASN B O 1
ATOM 1913 N N . VAL B 1 76 ? 9.57 0.327 0.582 1 98.44 76 VAL B N 1
ATOM 1914 C CA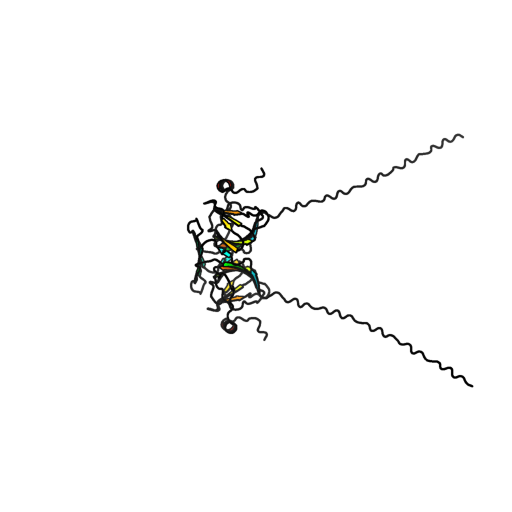 . VAL B 1 76 ? 8.188 0.051 0.197 1 98.44 76 VAL B CA 1
ATOM 1915 C C . VAL B 1 76 ? 8 0.333 -1.292 1 98.44 76 VAL B C 1
ATOM 1917 O O . VAL B 1 76 ? 8.375 1.4 -1.781 1 98.44 76 VAL B O 1
ATOM 1920 N N . VAL B 1 77 ? 7.453 -0.576 -2.006 1 98.44 77 VAL B N 1
ATOM 1921 C CA . VAL B 1 77 ? 7.18 -0.433 -3.432 1 98.44 77 VAL B CA 1
ATOM 1922 C C . VAL B 1 77 ? 5.711 -0.755 -3.709 1 98.44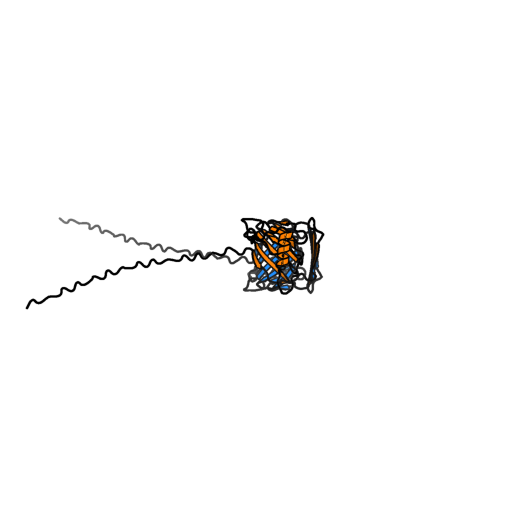 77 VAL B C 1
ATOM 1924 O O . VAL B 1 77 ? 5.195 -1.771 -3.242 1 98.44 77 VAL B O 1
ATOM 1927 N N . VAL B 1 78 ? 5.043 0.109 -4.395 1 98.62 78 VAL B N 1
ATOM 1928 C CA . VAL B 1 78 ? 3.672 -0.115 -4.84 1 98.62 78 VAL B CA 1
ATOM 1929 C C . VAL B 1 78 ? 3.639 -0.247 -6.359 1 98.62 78 VAL B C 1
ATOM 1931 O O . VAL B 1 78 ? 4.156 0.614 -7.074 1 98.62 78 VAL B O 1
ATOM 1934 N N . VAL B 1 79 ? 3.072 -1.307 -6.852 1 98.56 79 VAL B N 1
ATOM 1935 C CA . VAL B 1 79 ? 3.045 -1.594 -8.281 1 98.56 79 VAL B CA 1
ATOM 1936 C C . VAL B 1 79 ? 1.628 -1.973 -8.703 1 98.56 79 VAL B C 1
ATOM 1938 O O . VAL B 1 79 ? 0.942 -2.721 -8 1 98.56 79 VAL B O 1
ATOM 1941 N N . GLU B 1 80 ? 1.186 -1.494 -9.797 1 98.69 80 GLU B N 1
ATOM 1942 C CA . GLU B 1 80 ? -0.042 -1.959 -10.438 1 98.69 80 GLU B CA 1
ATOM 1943 C C . GLU B 1 80 ? 0.257 -2.975 -11.539 1 98.69 80 GLU B C 1
ATOM 1945 O O . GLU B 1 80 ? 1.108 -2.736 -12.398 1 98.69 80 GLU B O 1
ATOM 1950 N N . PHE B 1 81 ? -0.4 -4.055 -11.492 1 98.69 81 PHE B N 1
ATOM 1951 C CA . PHE B 1 81 ? -0.265 -5.074 -12.531 1 98.69 81 PHE B CA 1
ATOM 1952 C C . PHE B 1 81 ? -1.557 -5.207 -13.328 1 98.69 81 PHE B C 1
ATOM 1954 O O . PHE B 1 81 ? -2.65 -5.176 -12.758 1 98.69 81 PHE B O 1
ATOM 1961 N N . THR B 1 82 ? -1.412 -5.352 -14.586 1 98.75 82 THR B N 1
ATOM 1962 C CA . THR B 1 82 ? -2.48 -5.793 -15.477 1 98.75 82 THR B CA 1
ATOM 1963 C C . THR B 1 82 ? -2.156 -7.16 -16.078 1 98.75 82 THR B C 1
ATOM 1965 O O . THR B 1 82 ? -1.106 -7.336 -16.703 1 98.75 82 THR B O 1
ATOM 1968 N N . ILE B 1 83 ? -3 -8.055 -15.82 1 98.56 83 ILE B N 1
ATOM 1969 C CA . ILE B 1 83 ? -2.832 -9.438 -16.25 1 98.56 83 ILE B CA 1
ATOM 1970 C C . ILE B 1 83 ? -3.891 -9.789 -17.297 1 98.56 83 ILE B C 1
ATOM 1972 O O . ILE B 1 83 ? -5.082 -9.859 -16.984 1 98.56 83 ILE B O 1
ATOM 1976 N N . GLN B 1 84 ? -3.492 -10.047 -18.531 1 98.19 84 GLN B N 1
ATOM 1977 C CA . GLN B 1 84 ? -4.426 -10.32 -19.625 1 98.19 84 GLN B CA 1
ATOM 1978 C C . GLN B 1 84 ? -5.102 -11.68 -19.438 1 98.19 84 GLN B C 1
ATOM 1980 O O . GLN B 1 84 ? -4.625 -12.516 -18.672 1 98.19 84 GLN B O 1
ATOM 1985 N N . PRO B 1 85 ? -6.207 -11.883 -20.125 1 97.56 85 PRO B N 1
ATOM 1986 C CA . PRO B 1 85 ? -6.922 -13.156 -20 1 97.56 85 PRO B CA 1
ATOM 1987 C C . PRO B 1 85 ? -6.023 -14.367 -20.234 1 97.56 85 PRO B C 1
ATOM 1989 O O . PRO B 1 85 ? -5.309 -14.43 -21.234 1 97.56 85 PRO B O 1
ATOM 1992 N N . GLY B 1 86 ? -5.996 -15.195 -19.25 1 96.81 86 GLY B N 1
ATOM 1993 C CA . GLY B 1 86 ? -5.293 -16.469 -19.375 1 96.81 86 GLY B CA 1
ATOM 1994 C C . GLY B 1 86 ? -3.822 -16.375 -19.031 1 96.81 86 GLY B C 1
ATOM 1995 O O . GLY B 1 86 ? -3.131 -17.391 -18.953 1 96.81 86 GLY B O 1
ATOM 1996 N N . ALA B 1 87 ? -3.334 -15.156 -18.812 1 97.38 87 ALA B N 1
ATOM 1997 C CA . ALA B 1 87 ? -1.908 -14.992 -18.531 1 97.38 87 ALA B CA 1
ATOM 1998 C C . ALA B 1 87 ? -1.544 -15.562 -17.172 1 97.38 87 ALA B C 1
ATOM 2000 O O . ALA B 1 87 ? -2.291 -15.391 -16.203 1 97.38 87 ALA B O 1
ATOM 2001 N N . VAL B 1 88 ? -0.4 -16.203 -17.078 1 97.62 88 VAL B N 1
ATOM 2002 C CA . VAL B 1 88 ? 0.111 -16.844 -15.859 1 97.62 88 VAL B CA 1
ATOM 2003 C C . VAL B 1 88 ? 1.483 -16.266 -15.516 1 97.62 88 VAL B C 1
ATOM 2005 O O . VAL B 1 88 ? 2.355 -16.156 -16.391 1 97.62 88 VAL B O 1
ATOM 2008 N N . PHE B 1 89 ? 1.644 -15.875 -14.281 1 97.88 89 PHE B N 1
ATOM 2009 C CA . PHE B 1 89 ? 2.98 -15.5 -13.836 1 97.88 89 PHE B CA 1
ATOM 2010 C C . PHE B 1 89 ? 3.896 -16.719 -13.797 1 97.88 89 PHE B C 1
ATOM 2012 O O . PHE B 1 89 ? 3.494 -17.781 -13.336 1 97.88 89 PHE B O 1
ATOM 2019 N N . PRO B 1 90 ? 5.145 -16.562 -14.32 1 97.06 90 PRO B N 1
ATOM 2020 C CA . PRO B 1 90 ? 6.094 -17.625 -13.992 1 97.06 90 PRO B CA 1
ATOM 2021 C C . PRO B 1 90 ? 6.254 -17.828 -12.484 1 97.06 90 PRO B C 1
ATOM 2023 O O . PRO B 1 90 ? 6.047 -16.891 -11.711 1 97.06 90 PRO B O 1
ATOM 2026 N N . TRP B 1 91 ? 6.617 -19.016 -12.109 1 98.62 91 TRP B N 1
ATOM 2027 C CA . TRP B 1 91 ? 6.91 -19.281 -10.711 1 98.62 91 TRP B CA 1
ATOM 2028 C C . TRP B 1 91 ? 8.031 -18.375 -10.203 1 98.62 91 TRP B C 1
ATOM 2030 O O . TRP B 1 91 ? 9.062 -18.234 -10.859 1 98.62 91 TRP B O 1
ATOM 2040 N N . HIS B 1 92 ? 7.914 -17.766 -8.953 1 98.75 92 HIS B N 1
ATOM 2041 C CA . HIS B 1 92 ? 8.867 -16.781 -8.453 1 98.75 92 HIS B CA 1
ATOM 2042 C C . HIS B 1 92 ? 8.719 -16.594 -6.945 1 98.75 92 HIS B C 1
ATOM 2044 O O . HIS B 1 92 ? 7.824 -17.172 -6.324 1 98.75 92 HIS B O 1
ATOM 2050 N N . THR B 1 93 ? 9.602 -15.883 -6.375 1 98.44 93 THR B N 1
ATOM 2051 C CA . THR B 1 93 ? 9.555 -15.398 -5 1 98.44 93 THR B CA 1
ATOM 2052 C C . THR B 1 93 ? 9.75 -13.883 -4.957 1 98.44 93 THR B C 1
ATOM 2054 O O . THR B 1 93 ? 10.125 -13.266 -5.957 1 98.44 93 THR B O 1
ATOM 2057 N N . HIS B 1 94 ? 9.383 -13.297 -3.895 1 98.44 94 HIS B N 1
ATOM 2058 C CA . HIS B 1 94 ? 9.68 -11.906 -3.582 1 98.44 94 HIS B CA 1
ATOM 2059 C C . HIS B 1 94 ? 10.578 -11.797 -2.354 1 98.44 94 HIS B C 1
ATOM 2061 O O . HIS B 1 94 ? 10.406 -12.531 -1.383 1 98.44 94 HIS B O 1
ATOM 2067 N N . PRO B 1 95 ? 11.578 -10.859 -2.33 1 97.38 95 PRO B N 1
ATOM 2068 C CA . PRO B 1 95 ? 12.484 -10.711 -1.187 1 97.38 95 PRO B CA 1
ATOM 2069 C C . PRO B 1 95 ? 11.883 -9.867 -0.064 1 97.38 95 PRO B C 1
ATOM 2071 O O . PRO B 1 95 ? 12.617 -9.219 0.683 1 97.38 95 PRO B O 1
ATOM 2074 N N . GLY B 1 96 ? 10.594 -9.805 0.101 1 97.19 96 GLY B N 1
ATOM 2075 C CA . GLY B 1 96 ? 9.789 -9.109 1.091 1 97.19 96 GLY B CA 1
ATOM 2076 C C . GLY B 1 96 ? 8.336 -9.547 1.099 1 97.19 96 GLY B C 1
ATOM 2077 O O . GLY B 1 96 ? 7.941 -10.414 0.315 1 97.19 96 GLY B O 1
ATOM 2078 N N . THR B 1 97 ? 7.598 -8.969 1.991 1 97.94 97 THR B N 1
ATOM 2079 C CA . THR B 1 97 ? 6.184 -9.305 2.094 1 97.94 97 THR B CA 1
ATOM 2080 C C . THR B 1 97 ? 5.355 -8.477 1.115 1 97.94 97 THR B C 1
ATOM 2082 O O . THR B 1 97 ? 5.605 -7.285 0.935 1 97.94 97 THR B O 1
ATOM 2085 N N . VAL B 1 98 ? 4.359 -9.102 0.462 1 98.44 98 VAL B N 1
ATOM 2086 C CA . VAL B 1 98 ? 3.553 -8.398 -0.529 1 98.44 98 VAL B CA 1
ATOM 2087 C C . VAL B 1 98 ? 2.086 -8.406 -0.105 1 98.44 98 VAL B C 1
ATOM 2089 O O . VAL B 1 98 ? 1.514 -9.469 0.151 1 98.44 98 VAL B O 1
ATOM 2092 N N . LEU B 1 99 ? 1.509 -7.238 0.051 1 98.44 99 LEU B N 1
ATOM 2093 C CA . LEU B 1 99 ? 0.063 -7.074 0.153 1 98.44 99 LEU B CA 1
ATOM 2094 C C . LEU B 1 99 ? -0.564 -6.918 -1.229 1 98.44 99 LEU B C 1
ATOM 2096 O O . LEU B 1 99 ? -0.234 -5.984 -1.963 1 98.44 99 LEU B O 1
ATOM 2100 N N . ILE B 1 100 ? -1.474 -7.801 -1.58 1 98.56 100 ILE B N 1
ATOM 2101 C CA . ILE B 1 100 ? -2.043 -7.801 -2.924 1 98.56 100 ILE B CA 1
ATOM 2102 C C . ILE B 1 100 ? -3.531 -7.473 -2.854 1 98.56 100 ILE B C 1
ATOM 2104 O O . ILE B 1 100 ? -4.297 -8.172 -2.186 1 98.56 100 ILE B O 1
ATOM 2108 N N . ASN B 1 101 ? -3.955 -6.414 -3.5 1 98.75 101 ASN B N 1
ATOM 2109 C CA . ASN B 1 101 ? -5.344 -5.984 -3.627 1 98.75 101 ASN B CA 1
ATOM 2110 C C . ASN B 1 101 ? -5.879 -6.23 -5.035 1 98.75 101 ASN B C 1
ATOM 2112 O O . ASN B 1 101 ? -5.332 -5.715 -6.012 1 98.75 101 ASN B O 1
ATOM 2116 N N . ILE B 1 102 ? -6.953 -6.938 -5.152 1 98.88 102 ILE B N 1
ATOM 2117 C CA . ILE B 1 102 ? -7.539 -7.199 -6.465 1 98.88 102 ILE B CA 1
ATOM 2118 C C . ILE B 1 102 ? -8.57 -6.121 -6.793 1 98.88 102 ILE B C 1
ATOM 2120 O O . ILE B 1 102 ? -9.633 -6.055 -6.168 1 98.88 102 ILE B O 1
ATOM 2124 N N . THR B 1 103 ? -8.273 -5.352 -7.805 1 98.75 103 THR B N 1
ATOM 2125 C CA . THR B 1 103 ? -9.133 -4.207 -8.094 1 98.75 103 THR B CA 1
ATOM 2126 C C . THR B 1 103 ? -10.117 -4.535 -9.211 1 98.75 103 THR B C 1
ATOM 2128 O O . THR B 1 103 ? -11.242 -4.035 -9.227 1 98.75 103 THR B O 1
ATOM 2131 N N . GLU B 1 104 ? -9.703 -5.312 -10.195 1 98.69 104 GLU B N 1
ATOM 2132 C CA . GLU B 1 104 ? -10.539 -5.723 -11.32 1 98.69 104 GLU B CA 1
ATOM 2133 C C . GLU B 1 104 ? -10.258 -7.172 -11.711 1 98.69 104 GLU B C 1
ATOM 2135 O O . GLU B 1 104 ? -9.109 -7.613 -11.688 1 98.69 104 GLU B O 1
ATOM 2140 N N . GLY B 1 105 ? -11.344 -7.891 -12.039 1 98.62 105 GLY B N 1
ATOM 2141 C CA . GLY B 1 105 ? -11.195 -9.211 -12.625 1 98.62 105 GLY B CA 1
ATOM 2142 C C . GLY B 1 105 ? -10.938 -10.297 -11.602 1 98.62 105 GLY B C 1
ATOM 2143 O O . GLY B 1 105 ? -10.875 -10.023 -10.398 1 98.62 105 GLY B O 1
ATOM 2144 N N . ASP B 1 106 ? -10.844 -11.492 -12.094 1 98.5 106 ASP B N 1
ATOM 2145 C CA . ASP B 1 106 ? -10.578 -12.672 -11.281 1 98.5 106 ASP B CA 1
ATOM 2146 C C . ASP B 1 106 ? -9.078 -12.93 -11.172 1 98.5 106 ASP B C 1
ATOM 2148 O O . ASP B 1 106 ? -8.32 -12.664 -12.102 1 98.5 106 ASP B O 1
ATOM 2152 N N . PHE B 1 107 ? -8.719 -13.477 -10.086 1 98.62 107 PHE B N 1
ATOM 2153 C CA . PHE B 1 107 ? -7.316 -13.711 -9.773 1 98.62 107 PHE B CA 1
ATOM 2154 C C . PHE B 1 107 ? -7.141 -15.016 -9.016 1 98.62 107 PHE B C 1
ATOM 2156 O O . PHE B 1 107 ? -7.871 -15.297 -8.062 1 98.62 107 PHE B O 1
ATOM 2163 N N . VAL B 1 108 ? -6.234 -15.781 -9.414 1 98.62 108 VAL B N 1
ATOM 2164 C CA . VAL B 1 108 ? -5.922 -17.016 -8.695 1 98.62 108 VAL B CA 1
ATOM 2165 C C . VAL B 1 108 ? -4.469 -16.984 -8.227 1 98.62 108 VAL B C 1
ATOM 2167 O O . VAL B 1 108 ? -3.561 -16.703 -9.016 1 98.62 108 VAL B O 1
ATOM 2170 N N . PHE B 1 109 ? -4.27 -17.25 -6.996 1 98 109 PHE B N 1
ATOM 2171 C CA . PHE B 1 109 ? -2.967 -17.297 -6.348 1 98 109 PHE B CA 1
ATOM 2172 C C . PHE B 1 109 ? -2.658 -18.719 -5.867 1 98 109 PHE B C 1
ATOM 2174 O O . PHE B 1 109 ? -3.52 -19.375 -5.285 1 98 109 PHE B O 1
ATOM 2181 N N . MET B 1 110 ? -1.407 -19.172 -6.117 1 97.06 110 MET B N 1
ATOM 2182 C CA . MET B 1 110 ? -1.065 -20.562 -5.785 1 97.06 110 MET B CA 1
ATOM 2183 C C . MET B 1 110 ? 0.356 -20.656 -5.242 1 97.06 110 MET B C 1
ATOM 2185 O O . MET B 1 110 ? 1.303 -20.188 -5.887 1 97.06 110 MET B O 1
ATOM 2189 N N . PHE B 1 111 ? 0.464 -21.25 -4.078 1 96.19 111 PHE B N 1
ATOM 2190 C CA . PHE B 1 111 ? 1.778 -21.594 -3.549 1 96.19 111 PHE B CA 1
ATOM 2191 C C . PHE B 1 111 ? 2.26 -22.922 -4.113 1 96.19 111 PHE B C 1
ATOM 2193 O O . PHE B 1 111 ? 1.469 -23.859 -4.281 1 96.19 111 PHE B O 1
ATOM 2200 N N . ALA B 1 112 ? 3.545 -23 -4.332 1 96.56 112 ALA B N 1
ATOM 2201 C CA . ALA B 1 112 ? 4.137 -24.266 -4.762 1 96.56 112 ALA B CA 1
ATOM 2202 C C . ALA B 1 112 ? 3.984 -25.344 -3.688 1 96.56 112 ALA B C 1
ATOM 2204 O O . ALA B 1 112 ? 3.932 -26.531 -3.994 1 96.56 112 ALA B O 1
ATOM 2205 N N . GLU B 1 113 ? 3.953 -24.922 -2.463 1 92.44 113 GLU B N 1
ATOM 2206 C CA . GLU B 1 113 ? 3.928 -25.828 -1.313 1 92.44 113 GLU B CA 1
ATOM 2207 C C . GLU B 1 113 ? 2.705 -26.734 -1.352 1 92.44 113 GLU B C 1
ATOM 2209 O O . GLU B 1 113 ? 2.789 -27.906 -0.997 1 92.44 113 GLU B O 1
ATOM 2214 N N . ASP B 1 114 ? 1.545 -26.266 -1.803 1 93.62 114 ASP B N 1
ATOM 2215 C CA . ASP B 1 114 ? 0.342 -27.094 -1.686 1 93.62 114 ASP B CA 1
ATOM 2216 C C . ASP B 1 114 ? -0.404 -27.172 -3.016 1 93.62 114 ASP B C 1
ATOM 2218 O O . ASP B 1 114 ? -1.37 -27.922 -3.152 1 93.62 114 ASP B O 1
ATOM 2222 N N . CYS B 1 115 ? -0.058 -26.375 -3.984 1 96.44 115 CYS B N 1
ATOM 2223 C CA . CYS B 1 115 ? -0.627 -26.359 -5.328 1 96.44 115 CYS B CA 1
ATOM 2224 C C . CYS B 1 115 ? -2.127 -26.078 -5.277 1 96.44 115 CYS B C 1
ATOM 2226 O O . CYS B 1 115 ? -2.877 -26.578 -6.125 1 96.44 115 CYS B O 1
ATOM 2228 N N . VAL B 1 116 ? -2.6 -25.375 -4.195 1 95.88 116 VAL B N 1
ATOM 2229 C CA . VAL B 1 116 ? -4.016 -25.031 -4.098 1 95.88 116 VAL B CA 1
ATOM 2230 C C . VAL B 1 116 ? -4.262 -23.672 -4.746 1 95.88 116 VAL B C 1
ATOM 2232 O O . VAL B 1 116 ? -3.625 -22.688 -4.383 1 95.88 116 VAL B O 1
ATOM 2235 N N . GLY B 1 117 ? -5.121 -23.656 -5.754 1 96.62 117 GLY B N 1
ATOM 2236 C CA . GLY B 1 117 ? -5.527 -22.406 -6.352 1 96.62 117 GLY B CA 1
ATOM 2237 C C . GLY B 1 117 ? -6.5 -21.625 -5.488 1 96.62 117 GLY B C 1
ATOM 2238 O O . GLY B 1 117 ? -7.66 -22.016 -5.336 1 96.62 117 GLY B O 1
ATOM 2239 N N . ARG B 1 118 ? -6.051 -20.594 -4.973 1 96.06 118 ARG B N 1
ATOM 2240 C CA . ARG B 1 118 ? -6.914 -19.75 -4.164 1 96.06 118 ARG B CA 1
ATOM 2241 C C . ARG B 1 118 ? -7.504 -18.609 -4.996 1 96.06 118 ARG B C 1
ATOM 2243 O O . ARG B 1 118 ? -6.766 -17.844 -5.617 1 96.06 118 ARG B O 1
ATOM 2250 N N . GLU B 1 119 ? -8.812 -18.5 -5 1 97.62 119 GLU B N 1
ATOM 2251 C CA . GLU B 1 119 ? -9.516 -17.594 -5.902 1 97.62 119 GLU B CA 1
ATOM 2252 C C . GLU B 1 119 ? -9.852 -16.281 -5.215 1 97.62 119 GLU B C 1
ATOM 2254 O O . GLU B 1 119 ? -10.344 -16.266 -4.09 1 97.62 119 GLU B O 1
ATOM 2259 N N . TYR B 1 120 ? -9.57 -15.25 -5.914 1 97.62 120 TYR B N 1
ATOM 2260 C CA . TYR B 1 120 ? -9.844 -13.898 -5.445 1 97.62 120 TYR B CA 1
ATOM 2261 C C . TYR B 1 120 ? -10.547 -13.078 -6.523 1 97.62 120 TYR B C 1
ATOM 2263 O O . TYR B 1 120 ? -10.438 -13.383 -7.715 1 97.62 120 TYR B O 1
ATOM 2271 N N . GLY B 1 121 ? -11.32 -12.086 -6.082 1 98 121 GLY B N 1
ATOM 2272 C CA . GLY B 1 121 ? -11.977 -11.133 -6.957 1 98 121 GLY B CA 1
ATOM 2273 C C . GLY B 1 121 ? -11.906 -9.703 -6.441 1 98 121 GLY B C 1
ATOM 2274 O O . GLY B 1 121 ? -11.312 -9.445 -5.395 1 98 121 GLY B O 1
ATOM 2275 N N . PRO B 1 122 ? -12.508 -8.797 -7.254 1 98.31 122 PRO B N 1
ATOM 2276 C CA . PRO B 1 122 ? -12.453 -7.391 -6.855 1 98.31 122 PRO B CA 1
ATOM 2277 C C . PRO B 1 122 ? -12.914 -7.168 -5.414 1 98.31 122 PRO B C 1
ATOM 2279 O O . PRO B 1 122 ? -13.922 -7.746 -4.988 1 98.31 122 PRO B O 1
ATOM 2282 N N . GLY B 1 123 ? -12.125 -6.371 -4.648 1 98.12 123 GLY B N 1
ATOM 2283 C CA . GLY B 1 123 ? -12.453 -6.086 -3.262 1 98.12 123 GLY B CA 1
ATOM 2284 C C . GLY B 1 123 ? -11.758 -7.012 -2.283 1 98.12 123 GLY B C 1
ATOM 2285 O O . GLY B 1 123 ? -11.766 -6.77 -1.074 1 98.12 123 GLY B O 1
ATOM 2286 N N . MET B 1 124 ? -11.164 -8.031 -2.83 1 97.94 124 MET B N 1
ATOM 2287 C CA . MET B 1 124 ? -10.43 -8.961 -1.974 1 97.94 124 MET B CA 1
ATOM 2288 C C . MET B 1 124 ? -8.938 -8.641 -1.976 1 97.94 124 MET B C 1
ATOM 2290 O O . MET B 1 124 ? -8.438 -8.016 -2.906 1 97.94 124 MET B O 1
ATOM 2294 N N . ALA B 1 125 ? -8.336 -9.078 -0.914 1 97.81 125 ALA B N 1
ATOM 2295 C CA . ALA B 1 125 ? -6.887 -8.93 -0.76 1 97.81 125 ALA B CA 1
ATOM 2296 C C . ALA B 1 125 ? -6.266 -10.18 -0.15 1 97.81 125 ALA B C 1
ATOM 2298 O O . ALA B 1 125 ? -6.973 -11.016 0.423 1 97.81 125 ALA B O 1
ATOM 2299 N N . LEU B 1 126 ? -4.961 -10.289 -0.286 1 96.75 126 LEU B N 1
ATOM 2300 C CA . LEU B 1 126 ? -4.199 -11.367 0.337 1 96.75 126 LEU B CA 1
ATOM 2301 C C . LEU B 1 126 ? -2.779 -10.906 0.659 1 96.75 126 LEU B C 1
ATOM 2303 O O . LEU B 1 126 ? -2.326 -9.883 0.155 1 96.75 126 LEU B O 1
ATOM 2307 N N . VAL B 1 127 ? -2.166 -11.742 1.551 1 97 127 VAL B N 1
ATOM 2308 C CA . VAL B 1 127 ? -0.771 -11.508 1.905 1 97 127 VAL B CA 1
ATOM 2309 C C . VAL B 1 127 ? 0.105 -12.609 1.317 1 97 127 VAL B C 1
ATOM 2311 O O . VAL B 1 127 ? -0.133 -13.797 1.56 1 97 127 VAL B O 1
ATOM 2314 N N . ASP B 1 128 ? 1.029 -12.242 0.462 1 96.25 128 ASP B N 1
ATOM 2315 C CA . ASP B 1 128 ? 2.193 -13.078 0.186 1 96.25 128 ASP B CA 1
ATOM 2316 C C . ASP B 1 128 ? 3.303 -12.828 1.204 1 96.25 128 ASP B C 1
ATOM 2318 O O . ASP B 1 128 ? 3.906 -11.758 1.222 1 96.25 128 ASP B O 1
ATOM 2322 N N . PRO B 1 129 ? 3.629 -13.805 2.027 1 95.25 129 PRO B N 1
ATOM 2323 C CA . PRO B 1 129 ? 4.605 -13.57 3.092 1 95.25 129 PRO B CA 1
ATOM 2324 C C . PRO B 1 129 ? 5.992 -13.219 2.555 1 95.25 129 PRO B C 1
ATOM 2326 O O . PRO B 1 129 ? 6.805 -12.625 3.27 1 95.25 129 PRO B O 1
ATOM 2329 N N . GLY B 1 130 ? 6.266 -13.508 1.325 1 95.5 130 GLY B N 1
ATOM 2330 C CA . GLY B 1 130 ? 7.605 -13.375 0.775 1 95.5 130 GLY B CA 1
ATOM 2331 C C . GLY B 1 130 ? 8.445 -14.625 0.941 1 95.5 130 GLY B C 1
ATOM 2332 O O . GLY B 1 130 ? 8.117 -15.5 1.746 1 95.5 130 GLY B O 1
ATOM 2333 N N . HIS B 1 131 ? 9.414 -14.758 0.049 1 95.25 131 HIS B N 1
ATOM 2334 C CA . HIS B 1 131 ? 10.406 -15.836 0.069 1 95.25 131 HIS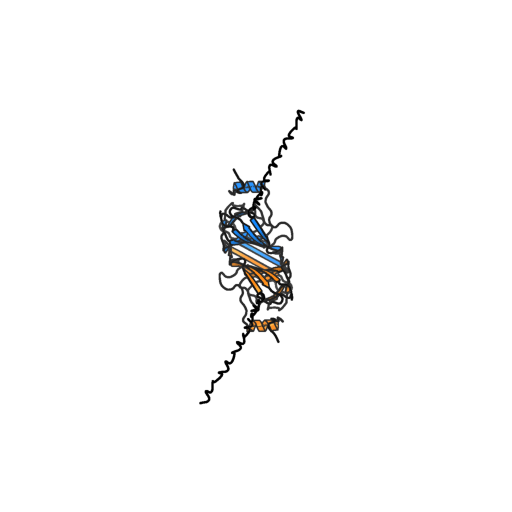 B CA 1
ATOM 2335 C C . HIS B 1 131 ? 9.742 -17.188 -0.137 1 95.25 131 HIS B C 1
ATOM 2337 O O . HIS B 1 131 ? 10.32 -18.219 0.206 1 95.25 131 HIS B O 1
ATOM 2343 N N . SER B 1 132 ? 8.547 -17.219 -0.518 1 94.69 132 SER B N 1
ATOM 2344 C CA . SER B 1 132 ? 7.832 -18.438 -0.875 1 94.69 132 SER B CA 1
ATOM 2345 C C . SER B 1 132 ? 7.594 -18.531 -2.381 1 94.69 132 SER B C 1
ATOM 2347 O O . SER B 1 132 ? 7.234 -17.531 -3.012 1 94.69 132 SER B O 1
ATOM 2349 N N . VAL B 1 133 ? 7.832 -19.672 -2.898 1 97.81 133 VAL B N 1
ATOM 2350 C CA . VAL B 1 133 ? 7.602 -19.844 -4.328 1 97.81 133 VAL B CA 1
ATOM 2351 C C . VAL B 1 133 ? 6.102 -19.875 -4.609 1 97.81 133 VAL B C 1
ATOM 2353 O O . VAL B 1 133 ? 5.363 -20.641 -3.979 1 97.81 133 VAL B O 1
ATOM 2356 N N . HIS B 1 134 ? 5.66 -19.062 -5.504 1 98 134 HIS B N 1
ATOM 2357 C CA . HIS B 1 134 ? 4.246 -19 -5.855 1 98 134 HIS B CA 1
ATOM 2358 C C . HIS B 1 134 ? 4.062 -18.562 -7.305 1 98 134 HIS B C 1
ATOM 2360 O O . HIS B 1 134 ? 5.02 -18.141 -7.957 1 98 134 HIS B O 1
ATOM 2366 N N . THR B 1 135 ? 2.924 -18.828 -7.848 1 98.44 135 THR B N 1
ATOM 2367 C CA . THR B 1 135 ? 2.439 -18.281 -9.109 1 98.44 135 THR B CA 1
ATOM 2368 C C . THR B 1 135 ? 1.061 -17.656 -8.93 1 98.44 135 THR B C 1
ATOM 2370 O O . THR B 1 135 ? 0.504 -17.672 -7.828 1 98.44 135 THR B O 1
ATOM 2373 N N . ALA B 1 136 ? 0.606 -16.969 -9.875 1 98.56 136 ALA B N 1
ATOM 2374 C CA . ALA B 1 136 ? -0.729 -16.391 -9.961 1 98.56 136 ALA B CA 1
ATOM 2375 C C . ALA B 1 136 ? -1.168 -16.219 -11.414 1 98.56 136 ALA B C 1
ATOM 2377 O O . ALA B 1 136 ? -0.332 -16.172 -12.32 1 98.56 136 ALA B O 1
ATOM 2378 N N . TYR B 1 137 ? -2.438 -16.172 -11.641 1 98.44 137 TYR B N 1
ATOM 2379 C CA . TYR B 1 137 ? -2.877 -16.062 -13.031 1 98.44 137 TYR B CA 1
ATOM 2380 C C . TYR B 1 137 ? -4.301 -15.523 -13.109 1 98.44 137 TYR B C 1
ATOM 2382 O O . TYR B 1 137 ? -5.016 -15.492 -12.102 1 98.44 137 TYR B O 1
ATOM 2390 N N . ASN B 1 138 ? -4.617 -14.984 -14.227 1 98.62 138 ASN B N 1
ATOM 2391 C CA . ASN B 1 138 ? -5.969 -14.609 -14.617 1 98.62 138 ASN B CA 1
ATOM 2392 C C . ASN B 1 138 ? -6.711 -15.773 -15.266 1 98.62 138 ASN B C 1
ATOM 2394 O O . ASN B 1 138 ? -6.406 -16.156 -16.391 1 98.62 138 ASN B O 1
ATOM 2398 N N . PRO B 1 139 ? -7.703 -16.281 -14.523 1 97.56 139 PRO B N 1
ATOM 2399 C CA . PRO B 1 139 ? -8.398 -17.453 -15.062 1 97.56 139 PRO B CA 1
ATOM 2400 C C . PRO B 1 139 ? -9.422 -17.094 -16.141 1 97.56 139 PRO B C 1
ATOM 2402 O O . PRO B 1 139 ? -9.992 -17.984 -16.781 1 97.56 139 PRO B O 1
ATOM 2405 N N . SER B 1 140 ? -9.688 -15.859 -16.297 1 97.19 140 SER B N 1
ATOM 2406 C CA . SER B 1 140 ? -10.695 -15.414 -17.25 1 97.19 140 SER B CA 1
ATOM 2407 C C . SER B 1 140 ? -10.211 -15.602 -18.688 1 97.19 140 SER B C 1
ATOM 2409 O O . SER B 1 140 ? -9.016 -15.547 -18.953 1 97.19 140 SER B O 1
ATOM 2411 N N . ARG B 1 141 ? -11.117 -15.727 -19.609 1 94.81 141 ARG B N 1
ATOM 2412 C CA . ARG B 1 141 ? -10.789 -15.852 -21.016 1 94.81 141 ARG B CA 1
ATOM 2413 C C . ARG B 1 141 ? -10.961 -14.516 -21.734 1 94.81 141 ARG B C 1
ATOM 2415 O O . ARG B 1 141 ? -10.5 -14.352 -22.875 1 94.81 141 ARG B O 1
ATOM 2422 N N . ASP B 1 142 ? -11.547 -13.562 -21.047 1 95.69 142 ASP B N 1
ATOM 2423 C CA . ASP B 1 142 ? -11.93 -12.398 -21.844 1 95.69 142 ASP B CA 1
ATOM 2424 C C . ASP B 1 142 ? -11.664 -11.102 -21.078 1 95.69 142 ASP B C 1
ATOM 2426 O O . ASP B 1 142 ? -11.633 -10.023 -21.672 1 95.69 142 ASP B O 1
ATOM 2430 N N . GLU B 1 143 ? -11.539 -11.156 -19.797 1 97.69 143 GLU B N 1
ATOM 2431 C CA . GLU B 1 143 ? -11.406 -9.938 -19.016 1 97.69 143 GLU B CA 1
ATOM 2432 C C . GLU B 1 143 ? -10.039 -9.852 -18.344 1 97.69 143 GLU B C 1
ATOM 2434 O O . GLU B 1 143 ? -9.57 -10.836 -17.766 1 97.69 143 GLU B O 1
ATOM 2439 N N . PRO B 1 144 ? -9.43 -8.727 -18.406 1 98.44 144 PRO B N 1
ATOM 2440 C CA . PRO B 1 144 ? -8.164 -8.578 -17.672 1 98.44 144 PRO B CA 1
ATOM 2441 C C . PRO B 1 144 ? -8.352 -8.508 -16.156 1 98.44 144 PRO B C 1
ATOM 2443 O O . PRO B 1 144 ? -9.453 -8.227 -15.688 1 98.44 144 PRO B O 1
ATOM 2446 N N . THR B 1 145 ? -7.34 -8.844 -15.469 1 98.69 145 THR B N 1
ATOM 2447 C CA . THR B 1 145 ? -7.227 -8.672 -14.023 1 98.69 145 THR B CA 1
ATOM 2448 C C . THR B 1 145 ? -6.289 -7.512 -13.695 1 98.69 145 THR B C 1
ATOM 2450 O O . THR B 1 145 ? -5.234 -7.367 -14.312 1 98.69 145 THR B O 1
ATOM 2453 N N . VAL B 1 146 ? -6.707 -6.625 -12.781 1 98.88 146 VAL B N 1
ATOM 2454 C CA . VAL B 1 146 ? -5.84 -5.562 -12.289 1 98.88 146 VAL B CA 1
ATOM 2455 C C . VAL B 1 146 ? -5.625 -5.723 -10.781 1 98.88 146 VAL B C 1
ATOM 2457 O O . VAL B 1 146 ? -6.586 -5.906 -10.031 1 98.88 146 VAL B O 1
ATOM 2460 N N . VAL B 1 147 ? -4.41 -5.723 -10.352 1 98.81 147 VAL B N 1
ATOM 2461 C CA . VAL B 1 147 ? -4.102 -5.816 -8.93 1 98.81 147 VAL B CA 1
ATOM 2462 C C . VAL B 1 147 ? -3.125 -4.711 -8.539 1 98.81 147 VAL B C 1
ATOM 2464 O O . VAL B 1 147 ? -2.336 -4.25 -9.367 1 98.81 147 VAL B O 1
ATOM 2467 N N . ILE B 1 148 ? -3.217 -4.203 -7.359 1 98.88 148 ILE B N 1
ATOM 2468 C CA . ILE B 1 148 ? -2.236 -3.32 -6.742 1 98.88 148 ILE B CA 1
ATOM 2469 C C . ILE B 1 148 ? -1.47 -4.074 -5.656 1 98.88 148 ILE B C 1
ATOM 2471 O O . ILE B 1 148 ? -2.068 -4.594 -4.711 1 98.88 148 ILE B O 1
ATOM 2475 N N . ALA B 1 149 ? -0.171 -4.148 -5.824 1 98.81 149 ALA B N 1
ATOM 2476 C CA . ALA B 1 149 ? 0.706 -4.848 -4.883 1 98.81 149 ALA B CA 1
ATOM 2477 C C . ALA B 1 149 ? 1.579 -3.861 -4.113 1 98.81 149 ALA B C 1
ATOM 2479 O O . ALA B 1 149 ? 2.207 -2.982 -4.707 1 98.81 149 ALA B O 1
ATOM 2480 N N . THR B 1 150 ? 1.57 -3.936 -2.859 1 98.75 150 THR B N 1
ATOM 2481 C CA . THR B 1 150 ? 2.471 -3.197 -1.98 1 98.75 150 THR B CA 1
ATOM 2482 C C . THR B 1 150 ? 3.52 -4.125 -1.377 1 98.75 150 THR B C 1
ATOM 2484 O O . THR B 1 150 ? 3.193 -4.996 -0.568 1 98.75 150 THR B O 1
ATOM 2487 N N . LEU B 1 151 ? 4.746 -3.979 -1.793 1 98.62 151 LEU B N 1
ATOM 2488 C CA . LEU B 1 151 ? 5.844 -4.762 -1.234 1 98.62 151 LEU B CA 1
ATOM 2489 C C . LEU B 1 151 ? 6.488 -4.035 -0.058 1 98.62 151 LEU B C 1
ATOM 2491 O O . LEU B 1 151 ? 6.832 -2.855 -0.163 1 98.62 151 LEU B O 1
ATOM 2495 N N . LEU B 1 152 ? 6.582 -4.691 1.044 1 98.44 152 LEU B N 1
ATOM 2496 C CA . LEU B 1 152 ? 7.188 -4.18 2.271 1 98.44 152 LEU B CA 1
ATOM 2497 C C . LEU B 1 152 ? 8.5 -4.898 2.57 1 98.44 152 LEU B C 1
ATOM 2499 O O . LEU B 1 152 ? 8.578 -6.121 2.463 1 98.44 152 LEU B O 1
ATOM 2503 N N . GLY B 1 153 ? 9.477 -4.152 2.957 1 97.75 153 GLY B N 1
ATOM 2504 C CA . GLY B 1 153 ? 10.734 -4.734 3.418 1 97.75 153 GLY B CA 1
ATOM 2505 C C . GLY B 1 153 ? 11.594 -5.266 2.287 1 97.75 153 GLY B C 1
ATOM 2506 O O . GLY B 1 153 ? 12.281 -6.273 2.449 1 97.75 153 GLY B O 1
ATOM 2507 N N . ALA B 1 154 ? 11.414 -4.703 1.114 1 95.31 154 ALA B N 1
ATOM 2508 C CA . ALA B 1 154 ? 12.281 -5.082 0.002 1 95.31 154 ALA B CA 1
ATOM 2509 C C . ALA B 1 154 ? 13.734 -4.695 0.278 1 95.31 154 ALA B C 1
ATOM 2511 O O . ALA B 1 154 ? 14 -3.764 1.045 1 95.31 154 ALA B O 1
ATOM 2512 N N . PRO B 1 155 ? 14.68 -5.418 -0.311 1 95.31 155 PRO B N 1
ATOM 2513 C CA . PRO B 1 155 ? 16.047 -4.918 -0.251 1 95.31 155 PRO B CA 1
ATOM 2514 C C . PRO B 1 155 ? 16.219 -3.576 -0.954 1 95.31 155 PRO B C 1
ATOM 2516 O O . PRO B 1 155 ? 15.383 -3.191 -1.771 1 95.31 155 PRO B O 1
ATOM 2519 N N . ASP B 1 156 ? 17.297 -2.898 -0.668 1 94.94 156 ASP B N 1
ATOM 2520 C CA . ASP B 1 156 ? 17.547 -1.568 -1.215 1 94.94 156 ASP B CA 1
ATOM 2521 C C . ASP B 1 156 ? 17.797 -1.631 -2.723 1 94.94 156 ASP B C 1
ATOM 2523 O O . ASP B 1 156 ? 17.562 -0.647 -3.432 1 94.94 156 ASP B O 1
ATOM 2527 N N . GLU B 1 157 ? 18.266 -2.791 -3.182 1 96 157 GLU B N 1
ATOM 2528 C CA . GLU B 1 157 ? 18.531 -2.982 -4.605 1 96 157 GLU B CA 1
ATOM 2529 C C . GLU B 1 157 ? 18.219 -4.41 -5.039 1 96 157 GLU B C 1
ATOM 2531 O O . GLU B 1 157 ? 17.891 -5.258 -4.207 1 96 157 GLU B O 1
ATOM 2536 N N . GLY B 1 158 ? 18.234 -4.539 -6.418 1 96.69 158 GLY B N 1
ATOM 2537 C CA . GLY B 1 158 ? 17.984 -5.867 -6.953 1 96.69 158 GLY B CA 1
ATOM 2538 C C . GLY B 1 158 ? 16.531 -6.07 -7.379 1 96.69 158 GLY B C 1
ATOM 2539 O O . GLY B 1 158 ? 15.703 -5.18 -7.215 1 96.69 158 GLY B O 1
ATOM 2540 N N . PRO B 1 159 ? 16.328 -7.207 -7.898 1 97 159 PRO B N 1
ATOM 2541 C CA . PRO B 1 159 ? 14.984 -7.465 -8.406 1 97 159 PRO B CA 1
ATOM 2542 C C . PRO B 1 159 ? 13.961 -7.656 -7.293 1 97 159 PRO B C 1
ATOM 2544 O O . PRO B 1 159 ? 14.297 -8.156 -6.219 1 97 159 PRO B O 1
ATOM 2547 N N . LEU B 1 160 ? 12.75 -7.324 -7.566 1 97.62 160 LEU B N 1
ATOM 2548 C CA . LEU B 1 160 ? 11.656 -7.48 -6.617 1 97.62 160 LEU B CA 1
ATOM 2549 C C . LEU B 1 160 ? 10.914 -8.789 -6.859 1 97.62 160 LEU B C 1
ATOM 2551 O O . LEU B 1 160 ? 10.078 -9.195 -6.047 1 97.62 160 LEU B O 1
ATOM 2555 N N . THR B 1 161 ? 11.102 -9.359 -7.984 1 97.62 161 THR B N 1
ATOM 2556 C CA . THR B 1 161 ? 10.578 -10.656 -8.406 1 97.62 161 THR B CA 1
ATOM 2557 C C . THR B 1 161 ? 11.711 -11.57 -8.859 1 97.62 161 THR B C 1
ATOM 2559 O O . THR B 1 161 ? 12.477 -11.227 -9.758 1 97.62 161 THR B O 1
ATOM 2562 N N . ILE B 1 162 ? 11.859 -12.695 -8.266 1 98.06 162 ILE B N 1
ATOM 2563 C CA . ILE B 1 162 ? 12.953 -13.617 -8.547 1 98.06 162 ILE B CA 1
ATOM 2564 C C . ILE B 1 162 ? 12.398 -14.93 -9.094 1 98.06 162 ILE B C 1
ATOM 2566 O O . ILE B 1 162 ? 11.891 -15.758 -8.336 1 98.06 162 ILE B O 1
ATOM 2570 N N . PRO B 1 163 ? 12.453 -15.125 -10.352 1 97.81 163 PRO B N 1
ATOM 2571 C CA . PRO B 1 163 ? 11.938 -16.359 -10.945 1 97.81 163 PRO B CA 1
ATOM 2572 C C . PRO B 1 163 ? 12.719 -17.594 -10.492 1 97.81 163 PRO B C 1
ATOM 2574 O O . PRO B 1 163 ? 13.93 -17.516 -10.258 1 97.81 163 PRO B O 1
ATOM 2577 N N . VAL B 1 164 ? 11.984 -18.672 -10.398 1 97.88 164 VAL B N 1
ATOM 2578 C CA . VAL B 1 164 ? 12.695 -19.938 -10.227 1 97.88 164 VAL B CA 1
ATOM 2579 C C . VAL B 1 164 ? 13.336 -20.344 -11.539 1 97.88 164 VAL B C 1
ATOM 2581 O O . VAL B 1 164 ? 13 -19.828 -12.602 1 97.88 164 VAL B O 1
ATOM 2584 N N . ASP B 1 165 ? 14.242 -21.234 -11.453 1 97 165 ASP B N 1
ATOM 2585 C CA . ASP B 1 165 ? 14.867 -21.688 -12.695 1 97 165 ASP B CA 1
ATOM 2586 C C . ASP B 1 165 ? 13.867 -22.422 -13.578 1 97 165 ASP B C 1
ATOM 2588 O O . ASP B 1 165 ? 12.844 -22.922 -13.094 1 97 165 ASP B O 1
ATOM 2592 N N . ALA B 1 166 ? 14.203 -22.531 -14.844 1 95.94 166 ALA B N 1
ATOM 2593 C CA . ALA B 1 166 ? 13.289 -23.047 -15.859 1 95.94 166 ALA B CA 1
ATOM 2594 C C . ALA B 1 166 ? 12.891 -24.484 -15.547 1 95.94 166 ALA B C 1
ATOM 2596 O O . ALA B 1 166 ? 11.719 -24.859 -15.695 1 95.94 166 ALA B O 1
ATOM 2597 N N . ASP B 1 167 ? 13.844 -25.281 -15.188 1 97.25 167 ASP B N 1
ATOM 2598 C CA . ASP B 1 167 ? 13.562 -26.688 -14.898 1 97.25 167 ASP B CA 1
ATOM 2599 C C . ASP B 1 167 ? 12.633 -26.828 -13.695 1 97.25 167 ASP B C 1
ATOM 2601 O O . ASP B 1 167 ? 11.688 -27.609 -13.727 1 97.25 167 ASP B O 1
ATOM 2605 N N . GLU B 1 168 ? 12.953 -26.094 -12.672 1 97.25 168 GLU B N 1
ATOM 2606 C CA . GLU B 1 168 ? 12.094 -26.094 -11.492 1 97.25 168 GLU B CA 1
ATOM 2607 C C . GLU B 1 168 ? 10.688 -25.609 -11.828 1 97.25 168 GLU B C 1
ATOM 2609 O O . GLU B 1 168 ? 9.695 -26.172 -11.352 1 97.25 168 GLU B O 1
ATOM 2614 N N . GLY B 1 169 ? 10.602 -24.531 -12.609 1 97.75 169 GLY B N 1
ATOM 2615 C CA . GLY B 1 169 ? 9.305 -24.031 -13.031 1 97.75 169 GLY B CA 1
ATOM 2616 C C . GLY B 1 169 ? 8.484 -25.047 -13.797 1 97.75 169 GLY B C 1
ATOM 2617 O O . GLY B 1 169 ? 7.285 -25.203 -13.547 1 97.75 169 GLY B O 1
ATOM 2618 N N . ALA B 1 170 ? 9.117 -25.75 -14.703 1 96.81 170 ALA B N 1
ATOM 2619 C CA . ALA B 1 170 ? 8.43 -26.766 -15.484 1 96.81 170 ALA B CA 1
ATOM 2620 C C . ALA B 1 170 ? 7.922 -27.891 -14.586 1 96.81 170 ALA B C 1
ATOM 2622 O O . ALA B 1 170 ? 6.809 -28.391 -14.766 1 96.81 170 ALA B O 1
ATOM 2623 N N . ALA B 1 171 ? 8.781 -28.312 -13.703 1 97.81 171 ALA B N 1
ATOM 2624 C CA . ALA B 1 171 ? 8.383 -29.359 -12.758 1 97.81 171 ALA B CA 1
ATOM 2625 C C . ALA B 1 171 ? 7.176 -28.922 -11.938 1 97.81 171 ALA B C 1
ATOM 2627 O O . ALA B 1 171 ? 6.277 -29.719 -11.672 1 97.81 171 ALA B O 1
ATOM 2628 N N . LEU B 1 172 ? 7.176 -27.672 -11.5 1 98.19 172 LEU B N 1
ATOM 2629 C CA . LEU B 1 172 ? 6.074 -27.141 -10.711 1 98.19 172 LEU B CA 1
ATOM 2630 C C . LEU B 1 172 ? 4.805 -27.031 -11.547 1 98.19 172 LEU B C 1
ATOM 2632 O O . LEU B 1 172 ? 3.701 -27.25 -11.047 1 98.19 172 LEU B O 1
ATOM 2636 N N . ASP B 1 173 ? 4.914 -26.594 -12.82 1 97.69 173 ASP B N 1
ATOM 2637 C CA . ASP B 1 173 ? 3.758 -26.594 -13.711 1 97.69 173 ASP B CA 1
ATOM 2638 C C . ASP B 1 173 ? 3.102 -27.984 -13.766 1 97.69 173 ASP B C 1
ATOM 2640 O O . ASP B 1 173 ? 1.878 -28.094 -13.664 1 97.69 173 ASP B O 1
ATOM 2644 N N . GLU B 1 174 ? 3.93 -28.953 -13.961 1 97.31 174 GLU B N 1
ATOM 2645 C CA . GLU B 1 174 ? 3.432 -30.328 -14.031 1 97.31 174 GLU B CA 1
ATOM 2646 C C . GLU B 1 174 ? 2.807 -30.75 -12.711 1 97.31 174 GLU B C 1
ATOM 2648 O O . GLU B 1 174 ? 1.685 -31.266 -12.68 1 97.31 174 GLU B O 1
ATOM 2653 N N . LYS B 1 175 ? 3.535 -30.547 -11.633 1 97.81 175 LYS B N 1
ATOM 2654 C CA . LYS B 1 175 ? 3.078 -30.938 -10.305 1 97.81 175 LYS B CA 1
ATOM 2655 C C . LYS B 1 175 ? 1.753 -30.266 -9.953 1 97.81 175 LYS B C 1
ATOM 2657 O O . LYS B 1 175 ? 0.858 -30.906 -9.398 1 97.81 175 LYS B O 1
ATOM 2662 N N . CYS B 1 176 ? 1.62 -28.969 -10.258 1 98.06 176 CYS B N 1
ATOM 2663 C CA . CYS B 1 176 ? 0.511 -28.172 -9.758 1 98.06 176 CYS B CA 1
ATOM 2664 C C . CYS B 1 176 ? -0.552 -27.984 -10.836 1 98.06 176 CYS B C 1
ATOM 2666 O O . CYS B 1 176 ? -1.54 -27.281 -10.625 1 98.06 176 CYS B O 1
ATOM 2668 N N . GLY B 1 177 ? -0.353 -28.531 -12.023 1 96.81 177 GLY B N 1
ATOM 2669 C CA . GLY B 1 177 ? -1.346 -28.484 -13.086 1 96.81 177 GLY B CA 1
ATOM 2670 C C . GLY B 1 177 ? -1.48 -27.125 -13.727 1 96.81 177 GLY B C 1
ATOM 2671 O O . GLY B 1 177 ? -2.592 -26.672 -14.016 1 96.81 177 GLY B O 1
ATOM 2672 N N . ILE B 1 178 ? -0.429 -26.422 -13.812 1 94.81 178 ILE B N 1
ATOM 2673 C CA . ILE B 1 178 ? -0.42 -25.109 -14.461 1 94.81 178 ILE B CA 1
ATOM 2674 C C . ILE B 1 178 ? -0.028 -25.266 -15.93 1 94.81 178 ILE B C 1
ATOM 2676 O O . ILE B 1 178 ? 0.998 -25.875 -16.25 1 94.81 178 ILE B O 1
ATOM 2680 N N . SER B 1 179 ? -0.909 -24.938 -16.875 1 83.31 179 SER B N 1
ATOM 2681 C CA . SER B 1 179 ? -0.624 -24.969 -18.297 1 83.31 179 SER B CA 1
ATOM 2682 C C . SER B 1 179 ? -0.31 -23.578 -18.828 1 83.31 179 SER B C 1
ATOM 2684 O O . SER B 1 179 ? -1.076 -22.641 -18.625 1 83.31 179 SER B O 1
ATOM 2686 N N . THR B 1 180 ? 0.935 -23.344 -19.062 1 65.88 180 THR B N 1
ATOM 2687 C CA . THR B 1 180 ? 1.262 -22.062 -19.688 1 65.88 180 THR B CA 1
ATOM 2688 C C . THR B 1 180 ? 0.983 -22.109 -21.188 1 65.88 180 THR B C 1
ATOM 2690 O O . THR B 1 180 ? 1.026 -23.188 -21.797 1 65.88 180 THR B O 1
ATOM 2693 N N . GLY B 1 181 ? -0.201 -21.844 -21.641 1 52.56 181 GLY B N 1
ATOM 2694 C CA . GLY B 1 181 ? -0.592 -21.875 -23.047 1 52.56 181 GLY B CA 1
ATOM 2695 C C . GLY B 1 181 ? 0.58 -22.062 -23.984 1 52.56 181 GLY B C 1
ATOM 2696 O O . GLY B 1 181 ? 0.427 -21.969 -25.203 1 52.56 181 GLY B O 1
ATOM 2697 N N . THR B 1 182 ? 1.715 -21.984 -23.547 1 42.41 182 THR B N 1
ATOM 2698 C CA . THR B 1 182 ? 2.719 -22.156 -24.594 1 42.41 182 THR B CA 1
ATOM 2699 C C . THR B 1 182 ? 2.674 -23.578 -25.172 1 42.41 182 THR B C 1
ATOM 2701 O O . THR B 1 182 ? 3.449 -23.906 -26.062 1 42.41 182 THR B O 1
ATOM 2704 N N . HIS B 1 183 ? 1.86 -24.422 -24.625 1 36.12 183 HIS B N 1
ATOM 2705 C CA . HIS B 1 183 ? 1.989 -25.719 -25.266 1 36.12 183 HIS B CA 1
ATOM 2706 C C . HIS B 1 183 ? 1.085 -25.812 -26.5 1 36.12 183 HIS B C 1
ATOM 2708 O O . HIS B 1 183 ? -0.13 -25.984 -26.359 1 36.12 183 HIS B O 1
ATOM 2714 N N . ALA B 1 184 ? 1.238 -25 -27.469 1 35.25 184 ALA B N 1
ATOM 2715 C CA . ALA B 1 184 ? 0.806 -25.406 -28.812 1 35.25 184 ALA B CA 1
ATOM 2716 C C . ALA B 1 184 ? 1.162 -26.859 -29.094 1 35.25 184 ALA B C 1
ATOM 2718 O O . ALA B 1 184 ? 2.342 -27.219 -29.156 1 35.25 184 ALA B O 1
ATOM 2719 N N . HIS B 1 185 ? 0.489 -27.766 -28.5 1 29 185 HIS B N 1
ATOM 2720 C CA . HIS B 1 185 ? 0.564 -29 -29.281 1 29 185 HIS B CA 1
ATOM 2721 C C . HIS B 1 185 ? -0.053 -28.812 -30.672 1 29 185 HIS B C 1
ATOM 2723 O O . HIS B 1 185 ? -1.03 -28.078 -30.812 1 29 185 HIS B O 1
#

pLDDT: mean 85.51, std 21.9, range [27.44, 98.88]

Foldseek 3Di:
DPPPPPPPPPPPPPDPPPPPPPPPPPPPPPPPDDDQKDKDWPDFFFADDDADKDWDWDDDPPDDIDIATQRGFGGKTKMKMKGFAFRKDQWWWFQFKKKKAWAAAKKWKAFLVPLDTDIDHHPDIDMDGTPTTIMMHHNGRHDMTMMMMIGTNHDPDDDRIGHDDPVVRVVSCVVNVPDRVPPPD/DPPPPPPPDPDPPPPPPPPPPPPPPPPPPPPPDDDQKDKDWPDFFFADDDADKDWDWDDDPPDDIDIATQRGFGGKTKMK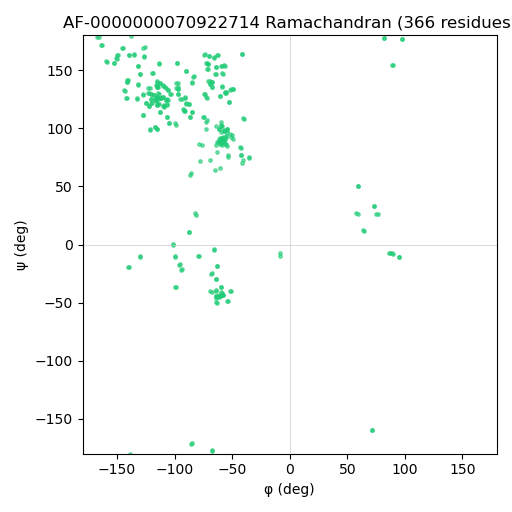MKGFAPAKDQWWWFQFKKKKAWAAAKKWKAFLVPLDTDIDHHPDIDMDGTPTIIMMHHNGRHDMTMMMMIGTNHDPDDDRIGHDDPVVRVVSCVVNVPDRVPPPD

Secondary structure (DSSP, 8-state):
-----------------------------------SEEEEESS--BEESSEEEEEEEEE-TTS--EEEEES---SBEEEEEEE-TT-BPPSEE-SSEEEEEEEES-EEEEETTT--EEEE-TTEEEEE-SSS-EEEE---SS--EEEEEEEES--SSS-S-EEPPHHHHHHHHHHHT---TT---/-----------------------------------SEEEEESS--BEESSEEEEEEEEE-TTS--EEEEES---SBEEEEEEE-TT-BPPSEE-SSEEEEEEEES-EEEEETTT--EEEE-TTEEEEE-SSS-EEEE---SS--EEEEEEEES--SSS-S-EEPPHHHHHHHHHHHT---TT---

Sequence (370 aa):
MKNHNSRSLAIGAMSVAGSMMLLLAVATTAHAGPDPITAEPLTQRHTFSGNVSMQITQELDGLPKHVVNLDDASNVVVVEFTIQPGAVFPWHTHPGTVLINITEGDFVFMFAEDCVGREYGPGMALVDPGHSVHTAYNPSRDEPTVVIATLLGAPDEGPLTIPVDADEGAALDEKCGISTGTHAHMKNHNSRSLAIGAMSVAGSMMLLLAVATTAHAGPDPITAEPLTQRHTFSGNVSMQITQELDGLPKHVVNLDDASNVVVVEFTIQPGAVFPWHTHPGTVLINITEGDFVFMFAEDCVGREYGPGMALVDPGHSVHTAYNPSRDEPTVVIATLLGAPDEGPLTIPVDADEGAALDEKCGISTGTHAH

Solvent-accessible surface area (backbone atoms only — not comparable to full-atom values): 20522 Å² total; per-residue (Å²): 132,90,75,80,79,80,79,79,80,78,78,79,79,78,77,78,78,75,77,78,76,80,78,76,77,76,77,71,69,74,73,73,70,78,67,49,64,42,76,45,70,72,42,59,64,16,36,42,63,60,50,37,27,35,36,40,35,39,36,42,90,96,46,73,76,40,75,44,78,30,80,53,37,30,24,33,30,36,32,37,35,41,29,29,44,59,28,62,50,71,42,23,27,26,72,24,29,31,43,38,34,27,60,35,42,46,38,32,41,28,41,67,90,73,44,52,78,44,80,43,37,56,40,27,24,45,76,45,75,35,73,47,53,28,37,37,32,17,80,35,84,80,50,51,17,31,36,45,33,38,34,34,25,32,61,94,64,79,78,70,64,48,66,54,55,69,67,60,38,51,52,48,24,63,75,47,68,53,76,67,79,75,66,74,122,136,86,79,78,80,81,79,80,79,79,79,81,78,78,80,78,80,75,79,78,78,79,78,77,76,77,75,72,70,73,73,74,70,79,66,50,64,42,77,46,70,72,42,58,64,16,35,44,64,58,50,35,28,36,36,40,36,39,36,41,88,95,47,74,76,42,76,43,76,30,79,53,36,29,24,33,30,36,33,37,35,42,29,29,46,58,29,64,51,70,42,23,28,27,70,26,30,31,41,38,34,27,60,34,43,46,37,33,41,28,42,67,89,73,45,51,75,42,78,44,37,56,42,27,24,44,76,46,75,36,74,47,54,28,35,36,31,17,80,35,84,79,50,52,17,31,34,44,35,39,33,34,26,33,61,95,64,78,77,69,64,47,66,55,54,68,68,59,37,53,52,46,24,64,75,48,69,53,78,67,78,77,66,74,118